Protein AF-G9XHF8-F1 (afdb_monomer)

Solvent-accessible surface area (backbone atoms only — not comparable to full-atom values): 13557 Å² total; per-residue (Å²): 136,82,79,59,76,69,58,57,56,53,51,53,53,53,52,51,52,51,52,52,50,52,49,50,52,53,53,51,49,53,53,50,51,56,52,52,50,52,52,49,55,54,49,52,12,40,52,44,26,53,53,48,52,50,46,40,59,71,64,41,45,61,48,48,52,56,48,43,73,37,39,60,95,29,71,36,50,54,58,53,68,67,47,68,75,88,74,66,67,82,55,21,48,66,59,52,43,52,52,50,38,73,73,36,80,86,60,61,54,67,66,50,51,54,47,46,55,50,37,43,56,51,27,74,47,78,82,61,89,86,59,95,59,97,68,62,56,68,54,48,56,53,47,51,52,50,51,41,51,51,52,45,27,58,58,22,40,37,44,72,69,65,56,19,37,56,76,80,42,38,92,80,43,46,67,64,48,53,56,47,52,56,74,41,38,69,62,50,14,63,65,12,69,47,90,82,70,59,66,58,58,33,38,44,53,39,46,48,58,52,51,54,50,51,53,53,50,50,54,52,51,52,51,53,51,52,56,49,54,53,51,52,52,54,51,57,53,55,63,56,68,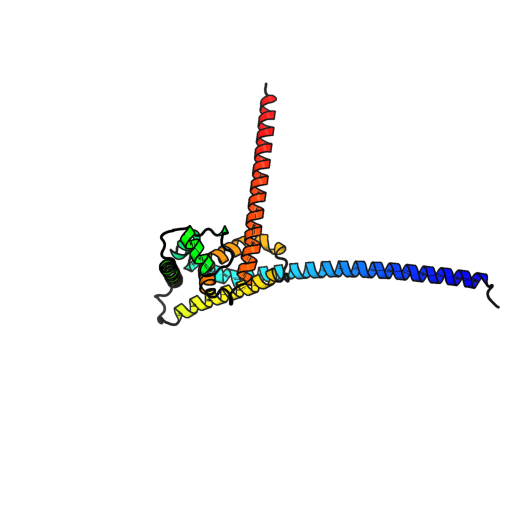77,74,118

Secondary structure (DSSP, 8-state):
-PPPHHHHHHHHHHHHHHHHHHHHHHHHHHHHHHHHHHHHHHHHHHHHHHHHHHHIIIIIHHHHHHHHHHHTT-HHHHHHHHS-GGG--S-SHHHHHHHHHHH-TT--HHHHHHHHHHHHHHHHHTT-SSSS-TTHHHHHHHHHHHHHHHHHHHHHHHHHTTSS-HHHHHHHHHHHHHHHHHHHHHHHHHH--SSSS-S-HHHHHHHHHHHHHHHHHHHHHHHHHHHHHHHHHHHHHHHHHTT-

Radius of gyration: 30.49 Å; Cα contacts (8 Å, |Δi|>4): 149; chains: 1; bounding box: 103×39×88 Å

Organism: NCBI:txid537010

Foldseek 3Di:
DDDDPVVVVVVVVVVVVVVVVVVVVVVVVVVVVVVVVVVVQQVQQAVVQVVLVVLCVPPQVVLVVVLCQLPPPFVLVVVLVLFDLLQQAQLALVSQQVRVCVSPVPDPSVVVLVVSVVSSLVSQCVPPPPDPDPPVRSVVSVVSVVSNLVSLLVSLVCVVVSVHDCVSCLVPCLVVLLVSCSSCSSVQNVQRHDSPDHPSVSSSVSNVVSSVVVVVVVVVVVVVVVVVVVVVVVVVVVVVVVPD

Structure (mmCIF, N/CA/C/O backbone):
data_AF-G9XHF8-F1
#
_entry.id   AF-G9XHF8-F1
#
loop_
_atom_site.group_PDB
_atom_site.id
_atom_site.type_symbol
_atom_site.label_atom_id
_atom_site.label_alt_id
_atom_site.label_comp_id
_atom_site.label_asym_id
_atom_site.label_entity_id
_atom_site.label_seq_id
_atom_site.pdbx_PDB_ins_code
_atom_site.Cartn_x
_atom_site.Cartn_y
_atom_site.Cartn_z
_atom_site.occupancy
_atom_site.B_iso_or_equiv
_atom_site.auth_seq_id
_atom_site.auth_comp_id
_atom_site.auth_asym_id
_atom_site.auth_atom_id
_atom_site.pdbx_PDB_model_num
ATOM 1 N N . MET A 1 1 ? 60.973 4.398 -54.652 1.00 56.81 1 MET A N 1
ATOM 2 C CA . MET A 1 1 ? 59.858 4.814 -55.526 1.00 56.81 1 MET A C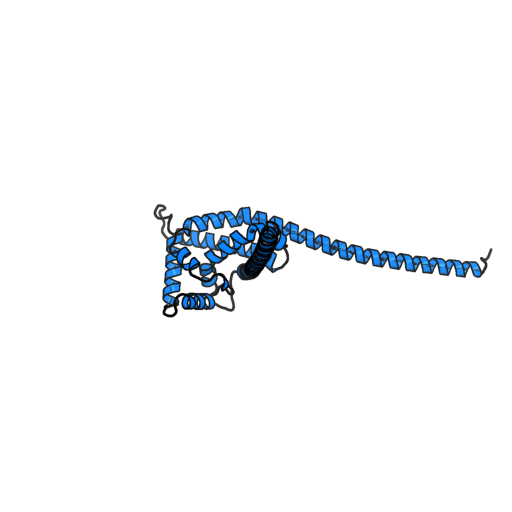A 1
ATOM 3 C C . MET A 1 1 ? 58.959 5.705 -54.678 1.00 56.81 1 MET A C 1
ATOM 5 O O . MET A 1 1 ? 58.287 5.193 -53.795 1.00 56.81 1 MET A O 1
ATOM 9 N N . SER A 1 2 ? 59.086 7.028 -54.793 1.00 68.62 2 SER A N 1
ATOM 10 C CA . SER A 1 2 ? 58.277 7.977 -54.018 1.00 68.62 2 SER A CA 1
ATOM 11 C C . SER A 1 2 ? 56.853 7.998 -54.571 1.00 68.62 2 SER A C 1
ATOM 13 O O . SER A 1 2 ? 56.663 8.068 -55.784 1.00 68.62 2 SER A O 1
ATOM 15 N N . MET A 1 3 ? 55.849 7.901 -53.696 1.00 68.38 3 MET A N 1
ATOM 16 C CA . MET A 1 3 ? 54.459 8.080 -54.116 1.00 68.38 3 MET A CA 1
ATOM 17 C C . MET A 1 3 ? 54.238 9.520 -54.611 1.00 68.38 3 MET A C 1
ATOM 19 O O . MET A 1 3 ? 54.785 10.452 -54.013 1.00 68.38 3 MET A O 1
ATOM 23 N N . PRO A 1 4 ? 53.443 9.727 -55.676 1.00 80.62 4 PRO A N 1
ATOM 24 C CA . PRO A 1 4 ? 53.077 11.064 -56.133 1.00 80.62 4 PRO A CA 1
ATOM 25 C C . PRO A 1 4 ? 52.301 11.807 -55.035 1.00 80.62 4 PRO A C 1
ATOM 27 O O . PRO A 1 4 ? 51.494 11.205 -54.331 1.00 80.62 4 PRO A O 1
ATOM 30 N N . GLY A 1 5 ? 52.521 13.119 -54.889 1.00 79.56 5 GLY A N 1
ATOM 31 C CA . GLY A 1 5 ? 51.920 13.929 -53.815 1.00 79.56 5 GLY A CA 1
ATOM 32 C C . GLY A 1 5 ? 50.386 13.878 -53.750 1.00 79.56 5 GLY A C 1
ATOM 33 O O . GLY A 1 5 ? 49.815 14.026 -52.675 1.00 79.56 5 GLY A O 1
ATOM 34 N N . SER A 1 6 ? 49.712 13.582 -54.865 1.00 83.00 6 SER A N 1
ATOM 35 C CA . SER A 1 6 ? 48.260 13.368 -54.919 1.00 83.00 6 SER A CA 1
ATOM 36 C C . SER A 1 6 ? 47.789 12.105 -54.184 1.00 83.00 6 SER A C 1
ATOM 38 O O . SER A 1 6 ? 46.663 12.079 -53.696 1.00 83.00 6 SER A O 1
ATOM 40 N N . ALA A 1 7 ? 48.634 11.077 -54.058 1.00 86.25 7 ALA A N 1
ATOM 41 C CA . ALA A 1 7 ? 48.296 9.843 -53.347 1.00 86.25 7 ALA A CA 1
ATOM 42 C C . ALA A 1 7 ? 48.201 10.053 -51.825 1.00 86.25 7 ALA A C 1
ATOM 44 O O . ALA A 1 7 ? 47.325 9.475 -51.185 1.00 86.25 7 ALA A O 1
ATOM 45 N N . TRP A 1 8 ? 49.048 10.919 -51.260 1.00 87.44 8 TRP A N 1
ATOM 46 C CA . TRP A 1 8 ? 49.003 11.280 -49.837 1.00 87.44 8 TRP A CA 1
ATOM 47 C C . TRP A 1 8 ? 47.704 12.000 -49.470 1.00 87.44 8 TRP A C 1
ATOM 49 O O . TRP A 1 8 ? 47.050 11.634 -48.500 1.00 87.44 8 TRP A O 1
ATOM 59 N N . VAL A 1 9 ? 47.263 12.936 -50.315 1.00 90.00 9 VAL A N 1
ATOM 60 C CA . VAL A 1 9 ? 46.000 13.664 -50.110 1.00 90.00 9 VAL A CA 1
ATOM 61 C C . VAL A 1 9 ? 44.796 12.714 -50.111 1.00 90.00 9 VAL A C 1
ATOM 63 O O . VAL A 1 9 ? 43.892 12.858 -49.292 1.00 90.00 9 VAL A O 1
ATOM 66 N N . ILE A 1 10 ? 44.779 11.718 -51.003 1.00 90.25 10 ILE A N 1
ATOM 67 C CA . ILE A 1 10 ? 43.693 10.728 -51.067 1.00 90.25 10 ILE A CA 1
ATOM 68 C C . ILE A 1 10 ? 43.660 9.862 -49.798 1.00 90.25 10 ILE A C 1
ATOM 70 O O . ILE A 1 10 ? 42.581 9.611 -49.260 1.00 90.25 10 ILE A O 1
ATOM 74 N N . LEU A 1 11 ? 44.823 9.430 -49.299 1.00 89.56 11 LEU A N 1
ATOM 75 C CA . LEU A 1 11 ? 44.931 8.647 -48.062 1.00 89.56 11 LEU A CA 1
ATOM 76 C C . LEU A 1 11 ? 44.415 9.421 -46.842 1.00 89.56 11 LEU A C 1
ATOM 78 O O . LEU A 1 11 ? 43.654 8.864 -46.050 1.00 89.56 11 LEU A O 1
ATOM 82 N N . ASP A 1 12 ? 44.764 10.702 -46.725 1.00 91.19 12 ASP A N 1
ATOM 83 C CA . ASP A 1 12 ? 44.313 11.553 -45.620 1.00 91.19 12 ASP A CA 1
ATOM 84 C C . ASP A 1 12 ? 42.790 11.736 -45.628 1.00 91.19 12 ASP A C 1
ATOM 86 O O . ASP A 1 12 ? 42.135 11.651 -44.586 1.00 91.19 12 ASP A O 1
ATOM 90 N N . VAL A 1 13 ? 42.199 11.926 -46.811 1.00 93.38 13 VAL A N 1
ATOM 91 C CA . VAL A 1 13 ? 40.741 12.026 -46.965 1.00 93.38 13 VAL A CA 1
ATOM 92 C C . VAL A 1 13 ? 40.060 10.731 -46.519 1.00 93.38 13 VAL A C 1
ATOM 94 O O . VAL A 1 13 ? 39.125 10.783 -45.720 1.00 93.38 13 VAL A O 1
ATOM 97 N N . ILE A 1 14 ? 40.543 9.569 -46.972 1.00 94.38 14 ILE A N 1
ATOM 98 C CA . ILE A 1 14 ? 39.988 8.261 -46.582 1.00 94.38 14 ILE A CA 1
ATOM 99 C C . ILE A 1 14 ? 40.098 8.049 -45.066 1.00 94.38 14 ILE A C 1
ATOM 101 O O . ILE A 1 14 ? 39.124 7.638 -44.435 1.00 94.38 14 ILE A O 1
ATOM 105 N N . SER A 1 15 ? 41.252 8.362 -44.474 1.00 93.56 15 SER A N 1
ATOM 106 C CA . SER A 1 15 ? 41.482 8.249 -43.029 1.00 93.56 15 SER A CA 1
ATOM 107 C C . SER A 1 15 ? 40.488 9.095 -42.223 1.00 93.56 15 SER A C 1
ATOM 109 O O . SER A 1 15 ? 39.848 8.601 -41.294 1.00 93.56 15 SER A O 1
ATOM 111 N N . ASN A 1 16 ? 40.267 10.347 -42.634 1.00 94.31 16 ASN A N 1
ATOM 112 C CA . ASN A 1 16 ? 39.303 11.235 -41.986 1.00 94.31 16 ASN A CA 1
ATOM 113 C C . ASN A 1 16 ? 37.861 10.723 -42.106 1.00 94.31 16 ASN A C 1
ATOM 115 O O . ASN A 1 16 ? 37.113 10.767 -41.129 1.00 94.31 16 ASN A O 1
ATOM 119 N N . PHE A 1 17 ? 37.468 10.183 -43.265 1.00 95.81 17 PHE A N 1
ATOM 120 C CA . PHE A 1 17 ? 36.154 9.551 -43.419 1.00 95.81 17 PHE A CA 1
ATOM 121 C C . PHE A 1 17 ? 35.982 8.349 -42.487 1.00 95.81 17 PHE A C 1
ATOM 123 O O . PHE A 1 17 ? 34.933 8.210 -41.855 1.00 95.81 17 PHE A O 1
ATOM 130 N N . LEU A 1 18 ? 37.009 7.508 -42.349 1.00 95.88 18 LEU A N 1
ATOM 131 C CA . LEU A 1 18 ? 36.984 6.377 -41.421 1.00 95.88 18 LEU A CA 1
ATOM 132 C C . LEU A 1 18 ? 36.839 6.841 -39.966 1.00 95.88 18 LEU A C 1
ATOM 134 O O . LEU A 1 18 ? 36.028 6.275 -39.235 1.00 95.88 18 LEU A O 1
ATOM 138 N N . LEU A 1 19 ? 37.548 7.898 -39.555 1.00 96.06 19 LEU A N 1
ATOM 139 C CA . LEU A 1 19 ? 37.408 8.480 -38.215 1.00 96.06 19 LEU A CA 1
ATOM 140 C C . LEU A 1 19 ? 35.983 8.983 -37.947 1.00 96.06 19 LEU A C 1
ATOM 142 O O . LEU A 1 19 ? 35.438 8.733 -36.871 1.00 96.06 19 LEU A O 1
ATOM 146 N N . VAL A 1 20 ? 35.351 9.634 -38.928 1.00 96.75 20 VAL A N 1
ATOM 147 C CA . VAL A 1 20 ? 33.951 10.077 -38.815 1.00 96.75 20 VAL A CA 1
ATOM 148 C C . VAL A 1 20 ? 33.006 8.882 -38.678 1.00 96.75 20 VAL A C 1
ATOM 150 O O . VAL A 1 20 ? 32.137 8.895 -37.807 1.00 96.75 20 VAL A O 1
ATOM 153 N N . ILE A 1 21 ? 33.189 7.826 -39.477 1.00 96.69 21 ILE A N 1
ATOM 154 C CA . ILE A 1 21 ? 32.376 6.601 -39.396 1.00 96.69 21 ILE A CA 1
ATOM 155 C C . ILE A 1 21 ? 32.516 5.943 -38.019 1.00 96.69 21 ILE A C 1
ATOM 157 O O . ILE A 1 21 ? 31.509 5.596 -37.404 1.00 96.69 21 ILE A O 1
ATOM 161 N N . VAL A 1 22 ? 33.740 5.816 -37.500 1.00 97.00 22 VAL A N 1
ATOM 162 C CA . VAL A 1 22 ? 33.994 5.285 -36.151 1.00 97.00 22 VAL A CA 1
ATOM 163 C C . VAL A 1 22 ? 33.315 6.151 -35.089 1.00 97.00 22 VAL A C 1
ATOM 165 O O . VAL A 1 22 ? 32.688 5.613 -34.177 1.00 97.00 22 VAL A O 1
ATOM 168 N N . GLY A 1 23 ? 33.363 7.479 -35.233 1.00 97.44 23 GLY A N 1
ATOM 169 C CA . GLY A 1 23 ? 32.645 8.408 -34.360 1.00 97.44 23 GLY A CA 1
ATOM 170 C C . GLY A 1 23 ? 31.130 8.182 -34.373 1.00 97.44 23 GLY A C 1
ATOM 171 O O . GLY A 1 23 ? 30.511 8.097 -33.313 1.00 97.44 23 GLY A O 1
ATOM 172 N N . ILE A 1 24 ? 30.533 8.009 -35.557 1.00 97.31 24 ILE A N 1
ATOM 173 C CA . ILE A 1 24 ? 29.098 7.720 -35.714 1.00 97.31 24 ILE A CA 1
ATOM 174 C C . ILE A 1 24 ? 28.735 6.381 -35.062 1.00 97.31 24 ILE A C 1
ATOM 176 O O . ILE A 1 24 ? 27.760 6.309 -34.314 1.00 97.31 24 ILE A O 1
ATOM 180 N N . ILE A 1 25 ? 29.526 5.330 -35.297 1.00 97.75 25 ILE A N 1
ATOM 181 C CA . ILE A 1 25 ? 29.320 4.011 -34.680 1.00 97.75 25 ILE A CA 1
ATOM 182 C C . ILE A 1 25 ? 29.418 4.110 -33.152 1.00 97.75 25 ILE A C 1
ATOM 184 O O . ILE A 1 25 ? 28.584 3.539 -32.453 1.00 97.75 25 ILE A O 1
ATOM 188 N N . GLY A 1 26 ? 30.380 4.873 -32.625 1.00 97.75 26 GLY A N 1
ATOM 189 C CA . GLY A 1 26 ? 30.519 5.117 -31.188 1.00 97.75 26 GLY A CA 1
ATOM 190 C C . GLY A 1 26 ? 29.292 5.806 -30.582 1.00 97.75 26 GLY A C 1
ATOM 191 O O . GLY A 1 26 ? 28.784 5.366 -29.550 1.00 97.75 26 GLY A O 1
ATOM 192 N N . LEU A 1 27 ? 28.760 6.837 -31.247 1.00 97.44 27 LEU A N 1
ATOM 193 C CA . LEU A 1 27 ? 27.537 7.526 -30.814 1.00 97.44 27 LEU A CA 1
ATOM 194 C C . LEU A 1 27 ? 26.307 6.606 -30.849 1.00 97.44 27 LEU A C 1
ATOM 196 O O . LEU A 1 27 ? 25.514 6.609 -29.906 1.00 97.44 27 LEU A O 1
ATOM 200 N N . LEU A 1 28 ? 26.165 5.791 -31.899 1.00 97.50 28 LEU A N 1
ATOM 201 C CA . LEU A 1 28 ? 25.109 4.779 -31.986 1.00 97.50 28 LEU A CA 1
ATOM 202 C C . LEU A 1 28 ? 25.235 3.740 -30.865 1.00 97.50 28 LEU A C 1
ATOM 204 O O . LEU A 1 28 ? 24.236 3.407 -30.231 1.00 97.50 28 LEU A O 1
ATOM 208 N N . GLY A 1 29 ? 26.453 3.282 -30.571 1.00 97.25 29 GLY A N 1
ATOM 209 C CA . GLY A 1 29 ? 26.728 2.358 -29.471 1.00 97.25 29 GLY A CA 1
ATOM 210 C C . GLY A 1 29 ? 26.321 2.925 -28.110 1.00 97.25 29 GLY A C 1
ATOM 211 O O . GLY A 1 29 ? 25.648 2.243 -27.341 1.00 97.25 29 GLY A O 1
ATOM 212 N N . LEU A 1 30 ? 26.640 4.195 -27.833 1.00 96.81 30 LEU A N 1
ATOM 213 C CA . LEU A 1 30 ? 26.209 4.877 -26.604 1.00 96.81 30 LEU A CA 1
ATOM 214 C C . LEU A 1 30 ? 24.683 4.995 -26.507 1.00 96.81 30 LEU A C 1
ATOM 216 O O . LEU A 1 30 ? 24.113 4.822 -25.427 1.00 96.81 30 LEU A O 1
ATOM 220 N N . TRP A 1 31 ? 24.009 5.271 -27.626 1.00 97.50 31 TRP A N 1
ATOM 221 C CA . TRP A 1 31 ? 22.550 5.344 -27.665 1.00 97.50 31 TRP A CA 1
ATOM 222 C C . TRP A 1 31 ? 21.896 3.983 -27.382 1.00 97.50 31 TRP A C 1
ATOM 224 O O . TRP A 1 31 ? 20.982 3.913 -26.556 1.00 97.50 31 TRP A O 1
ATOM 234 N N . ILE A 1 32 ? 22.394 2.906 -28.002 1.00 97.19 32 ILE A N 1
ATOM 235 C CA . ILE A 1 32 ? 21.930 1.532 -27.746 1.00 97.19 32 ILE A CA 1
ATOM 236 C C . ILE A 1 32 ? 22.176 1.159 -26.282 1.00 97.19 32 ILE A C 1
ATOM 238 O O . ILE A 1 32 ? 21.243 0.749 -25.602 1.00 97.19 32 ILE A O 1
ATOM 242 N N . ALA A 1 33 ? 23.379 1.401 -25.755 1.00 97.00 33 ALA A N 1
ATOM 243 C CA . ALA A 1 33 ? 23.717 1.087 -24.367 1.00 97.00 33 ALA A CA 1
ATOM 244 C C . ALA A 1 33 ? 22.804 1.806 -23.360 1.00 97.00 33 ALA A C 1
ATOM 246 O O . ALA A 1 33 ? 22.355 1.207 -22.382 1.00 97.00 33 ALA A O 1
ATOM 247 N N . LYS A 1 34 ? 22.468 3.080 -23.610 1.00 96.94 34 LYS A N 1
ATOM 248 C CA . LYS A 1 34 ? 21.510 3.828 -22.781 1.00 96.94 34 LYS A CA 1
ATOM 249 C C . LYS A 1 34 ? 20.108 3.216 -22.835 1.00 96.94 34 LYS A C 1
ATOM 251 O O . LYS A 1 34 ? 19.422 3.164 -21.813 1.00 96.94 34 LYS A O 1
ATOM 256 N N . LYS A 1 35 ? 19.671 2.779 -24.017 1.00 96.56 35 LYS A N 1
ATOM 257 C CA . LYS A 1 35 ? 18.371 2.132 -24.217 1.00 96.56 35 LYS A CA 1
ATOM 258 C C . LYS A 1 35 ? 18.315 0.769 -23.515 1.00 96.56 35 LYS A C 1
ATOM 260 O O . LYS A 1 35 ? 17.376 0.529 -22.760 1.00 96.56 35 LYS A O 1
ATOM 265 N N . ASP A 1 36 ? 19.342 -0.058 -23.675 1.00 96.88 36 ASP A N 1
ATOM 266 C CA . ASP A 1 36 ? 19.459 -1.368 -23.026 1.00 96.88 36 ASP A CA 1
ATOM 267 C C . ASP A 1 36 ? 19.537 -1.251 -21.500 1.00 96.88 36 ASP A C 1
ATOM 269 O O . ASP A 1 36 ? 18.898 -2.024 -20.787 1.00 96.88 36 ASP A O 1
ATOM 273 N N . TYR A 1 37 ? 20.252 -0.245 -20.981 1.00 95.81 37 TYR A N 1
ATOM 274 C CA . TYR A 1 37 ? 20.278 0.051 -19.548 1.00 95.81 37 TYR A CA 1
ATOM 275 C C . TYR A 1 37 ? 18.872 0.323 -19.004 1.00 95.81 37 TYR A C 1
ATOM 277 O O . TYR A 1 37 ? 18.489 -0.243 -17.982 1.00 95.81 37 TYR A O 1
ATOM 285 N N . LYS A 1 38 ? 18.080 1.143 -19.706 1.00 94.81 38 LYS A N 1
ATOM 286 C CA . LYS A 1 38 ? 16.710 1.452 -19.286 1.00 94.81 38 LYS A CA 1
ATOM 287 C C . LYS A 1 38 ? 15.829 0.199 -19.268 1.00 94.81 38 LYS A C 1
ATOM 289 O O . LYS A 1 38 ? 15.141 -0.024 -18.278 1.00 94.81 38 LYS A O 1
ATOM 294 N N . TYR A 1 39 ? 15.881 -0.623 -20.318 1.00 94.38 39 TYR A N 1
ATOM 295 C CA . TYR A 1 3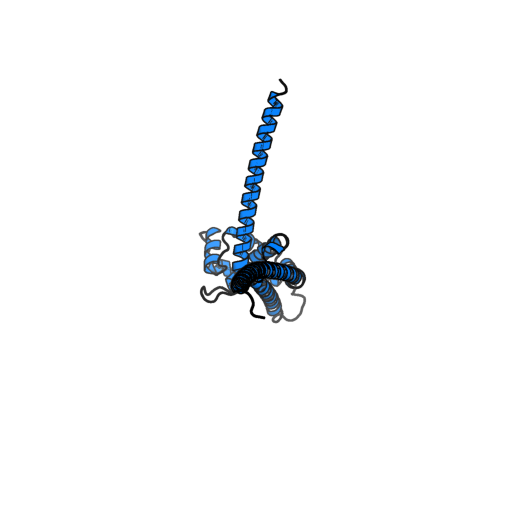9 ? 15.101 -1.864 -20.367 1.00 94.38 39 TYR A CA 1
ATOM 296 C C . TYR A 1 39 ? 15.493 -2.853 -19.277 1.00 94.38 39 TYR A C 1
ATOM 298 O O . TYR A 1 39 ? 14.628 -3.529 -18.730 1.00 94.38 39 TYR A O 1
ATOM 306 N N . ARG A 1 40 ? 16.785 -2.943 -18.949 1.00 95.50 40 ARG A N 1
ATOM 307 C CA . ARG A 1 40 ? 17.241 -3.781 -17.841 1.00 95.50 40 ARG A CA 1
ATOM 308 C C . ARG A 1 40 ? 16.670 -3.320 -16.508 1.00 95.50 40 ARG A C 1
ATOM 310 O O . ARG A 1 40 ? 16.126 -4.149 -15.797 1.00 95.50 40 ARG A O 1
ATOM 317 N N . VAL A 1 41 ? 16.749 -2.024 -16.205 1.00 94.81 41 VAL A N 1
ATOM 318 C CA . VAL A 1 41 ? 16.203 -1.468 -14.956 1.00 94.81 41 VAL A CA 1
ATOM 319 C C . VAL A 1 41 ? 14.694 -1.713 -14.855 1.00 94.81 41 VAL A C 1
ATOM 321 O O . VAL A 1 41 ? 14.218 -2.144 -13.814 1.00 94.81 41 VAL A O 1
ATOM 324 N N . GLU A 1 42 ? 13.949 -1.497 -15.942 1.00 95.19 42 GLU A N 1
ATOM 325 C CA . GLU A 1 42 ? 12.501 -1.751 -15.991 1.00 95.19 42 GLU A CA 1
ATOM 326 C C . GLU A 1 42 ? 12.166 -3.237 -15.801 1.00 95.19 42 GLU A C 1
ATOM 328 O O . GLU A 1 42 ? 11.261 -3.601 -15.053 1.00 95.19 42 GLU A O 1
ATOM 333 N N . ARG A 1 43 ? 12.932 -4.128 -16.434 1.00 95.88 43 ARG A N 1
ATOM 334 C CA . ARG A 1 43 ? 12.762 -5.569 -16.252 1.00 95.88 43 ARG A CA 1
ATOM 335 C C . ARG A 1 43 ? 13.076 -6.000 -14.818 1.00 95.88 43 ARG A C 1
ATOM 337 O O . ARG A 1 43 ? 12.312 -6.772 -14.250 1.00 95.88 43 ARG A O 1
ATOM 344 N N . GLU A 1 44 ? 14.163 -5.495 -14.240 1.00 97.06 44 GLU A N 1
ATOM 345 C CA . GLU A 1 44 ? 14.563 -5.770 -12.855 1.00 97.06 44 GLU A CA 1
ATOM 346 C C . GLU A 1 44 ? 13.486 -5.291 -11.864 1.00 97.06 44 GLU A C 1
ATOM 348 O O . GLU A 1 44 ? 13.147 -6.021 -10.931 1.00 97.06 44 GLU A O 1
ATOM 353 N N . SER A 1 45 ? 12.870 -4.123 -12.093 1.00 97.25 45 SER A N 1
ATOM 354 C CA . SER A 1 45 ? 11.795 -3.626 -11.225 1.00 97.25 45 SER A CA 1
ATOM 355 C C . SER A 1 45 ? 10.509 -4.453 -11.332 1.00 97.25 45 SER A C 1
ATOM 357 O O . SER A 1 45 ? 9.824 -4.652 -10.326 1.00 97.25 45 SER A O 1
ATOM 359 N N . ILE A 1 46 ? 10.179 -4.969 -12.521 1.00 97.44 46 ILE A N 1
ATOM 360 C CA . ILE A 1 46 ? 9.042 -5.884 -12.721 1.00 97.44 46 ILE A CA 1
ATOM 361 C C . ILE A 1 46 ? 9.317 -7.243 -12.069 1.00 97.44 46 ILE A C 1
ATOM 363 O O . ILE A 1 46 ? 8.465 -7.760 -11.347 1.00 97.44 46 ILE A O 1
ATOM 367 N N . GLU A 1 47 ? 10.503 -7.821 -12.276 1.00 97.38 47 GLU A N 1
ATOM 368 C CA . GLU A 1 47 ? 10.899 -9.086 -11.645 1.00 97.38 47 GLU A CA 1
ATOM 369 C C . GLU A 1 47 ? 10.840 -8.970 -10.114 1.00 97.38 47 GLU A C 1
ATOM 371 O O . GLU A 1 47 ? 10.301 -9.860 -9.448 1.00 97.38 47 GLU A O 1
ATOM 376 N N . LYS A 1 48 ? 11.278 -7.832 -9.553 1.00 98.00 48 LYS A N 1
ATOM 377 C CA . LYS A 1 48 ? 11.163 -7.581 -8.114 1.00 98.00 48 LYS A CA 1
ATOM 378 C C . LYS A 1 48 ? 9.714 -7.466 -7.644 1.00 98.00 48 LYS A C 1
ATOM 380 O O . LYS A 1 48 ? 9.379 -7.984 -6.581 1.00 98.00 48 LYS A O 1
ATOM 385 N N . ALA A 1 49 ? 8.840 -6.830 -8.423 1.00 97.94 49 ALA A N 1
ATOM 386 C CA . ALA A 1 49 ? 7.415 -6.765 -8.106 1.00 97.94 49 ALA A CA 1
ATOM 387 C C . ALA A 1 49 ? 6.778 -8.166 -8.071 1.00 97.94 49 ALA A C 1
ATOM 389 O O . ALA A 1 49 ? 6.013 -8.473 -7.157 1.00 97.94 49 ALA A O 1
ATOM 390 N N . VAL A 1 50 ? 7.149 -9.050 -9.003 1.00 97.44 50 VAL A N 1
ATOM 391 C CA . VAL A 1 50 ? 6.695 -10.451 -9.008 1.00 97.44 50 VAL A CA 1
ATOM 392 C C . VAL A 1 50 ? 7.190 -11.198 -7.767 1.00 97.44 50 VAL A C 1
ATOM 394 O O . VAL A 1 50 ? 6.397 -11.878 -7.115 1.00 97.44 50 VAL A O 1
ATOM 397 N N . GLU A 1 51 ? 8.456 -11.038 -7.379 1.00 97.94 51 GLU A N 1
ATOM 398 C CA . GLU A 1 51 ? 8.983 -11.615 -6.133 1.00 97.94 51 GLU A CA 1
ATOM 399 C C . GLU A 1 51 ? 8.189 -11.135 -4.906 1.00 97.94 51 GLU A C 1
ATOM 401 O O . GLU A 1 51 ? 7.798 -11.940 -4.061 1.00 97.94 51 GLU A O 1
ATOM 406 N N . LEU A 1 52 ? 7.873 -9.839 -4.839 1.00 98.25 52 LEU A N 1
ATOM 407 C CA . LEU A 1 52 ? 7.080 -9.262 -3.752 1.00 98.25 52 LEU A CA 1
ATOM 408 C C . LEU A 1 52 ? 5.631 -9.744 -3.754 1.00 98.25 52 LEU A C 1
ATOM 410 O O . LEU A 1 52 ? 5.040 -9.866 -2.687 1.00 98.25 52 LEU A O 1
ATOM 414 N N . SER A 1 53 ? 5.056 -10.050 -4.919 1.00 97.56 53 SER A N 1
ATOM 415 C CA . SER A 1 53 ? 3.723 -10.660 -4.994 1.00 97.56 53 SER A CA 1
ATOM 416 C C . SER A 1 53 ? 3.707 -12.058 -4.381 1.00 97.56 53 SER A C 1
ATOM 418 O O . SER A 1 53 ? 2.770 -12.409 -3.666 1.00 97.56 53 SER A O 1
ATOM 420 N N . LYS A 1 54 ? 4.786 -12.822 -4.584 1.00 97.94 54 LYS A N 1
ATOM 421 C CA . LYS A 1 54 ? 4.969 -14.118 -3.940 1.00 97.94 54 LYS A CA 1
ATOM 422 C C . LYS A 1 54 ? 5.169 -13.955 -2.433 1.00 97.94 54 LYS A C 1
ATOM 424 O O . LYS A 1 54 ? 4.475 -14.611 -1.672 1.00 97.94 54 LYS A O 1
ATOM 429 N N . PHE A 1 55 ? 6.031 -13.031 -2.003 1.00 98.06 55 PHE A N 1
ATOM 430 C CA . PHE A 1 55 ? 6.190 -12.698 -0.582 1.00 98.06 55 PHE A CA 1
ATOM 431 C C . PHE A 1 55 ? 4.856 -12.296 0.064 1.00 98.06 55 PHE A C 1
ATOM 433 O O . PHE A 1 55 ? 4.538 -12.738 1.161 1.00 98.06 55 PHE A O 1
ATOM 440 N N . TYR A 1 56 ? 4.037 -11.502 -0.627 1.00 97.88 56 TYR A N 1
ATOM 441 C CA . TYR A 1 56 ? 2.716 -11.121 -0.139 1.00 97.88 56 TYR A CA 1
ATOM 442 C C . TYR A 1 56 ? 1.811 -12.343 0.064 1.00 97.88 56 TYR A C 1
ATOM 444 O O . TYR A 1 56 ? 1.140 -12.452 1.090 1.00 97.88 56 TYR A O 1
ATOM 452 N N . ALA A 1 57 ? 1.816 -13.278 -0.887 1.00 97.12 57 ALA A N 1
ATOM 453 C CA . ALA A 1 57 ? 1.038 -14.504 -0.789 1.00 97.12 57 ALA A CA 1
ATOM 454 C C . ALA A 1 57 ? 1.525 -15.437 0.332 1.00 97.12 57 ALA A C 1
ATOM 456 O O . ALA A 1 57 ? 0.701 -15.987 1.059 1.00 97.12 57 ALA A O 1
ATOM 457 N N . ASP A 1 58 ? 2.840 -15.584 0.485 1.00 96.75 58 ASP A N 1
ATOM 458 C CA . ASP A 1 58 ? 3.444 -16.555 1.399 1.00 96.75 58 ASP A CA 1
ATOM 459 C C . ASP A 1 58 ? 3.521 -16.028 2.849 1.00 96.75 58 ASP A C 1
ATOM 461 O O . ASP A 1 58 ? 3.322 -16.791 3.791 1.00 96.75 58 ASP A O 1
ATOM 465 N N . GLU A 1 59 ? 3.764 -14.726 3.048 1.00 95.25 59 GLU A N 1
ATOM 466 C CA . GLU A 1 59 ? 4.109 -14.147 4.362 1.00 95.25 59 GLU A CA 1
ATOM 467 C C . GLU A 1 59 ? 3.083 -13.139 4.896 1.00 95.25 59 GLU A C 1
ATOM 469 O O . GLU A 1 59 ? 2.969 -12.945 6.109 1.00 95.25 59 GLU A O 1
ATOM 474 N N . ILE A 1 60 ? 2.338 -12.463 4.014 1.00 96.06 60 ILE A N 1
ATOM 475 C CA . ILE A 1 60 ? 1.350 -11.454 4.424 1.00 96.06 60 ILE A CA 1
ATOM 476 C C . ILE A 1 60 ? -0.037 -12.088 4.525 1.00 96.06 60 ILE A C 1
ATOM 478 O O . ILE A 1 60 ? -0.646 -12.013 5.592 1.00 96.06 60 ILE A O 1
ATOM 482 N N . LEU A 1 61 ? -0.524 -12.753 3.469 1.00 94.31 61 LEU A N 1
ATOM 483 C CA . LEU A 1 61 ? -1.875 -13.335 3.441 1.00 94.31 61 LEU A CA 1
ATOM 484 C C . LEU A 1 61 ? -2.193 -14.240 4.647 1.00 94.31 61 LEU A C 1
ATOM 486 O O . LEU A 1 61 ? -3.264 -14.049 5.222 1.00 94.31 61 LEU A O 1
ATOM 490 N N . PRO A 1 62 ? -1.309 -15.148 5.112 1.00 92.19 62 PRO A N 1
ATOM 491 C CA . PRO A 1 62 ? -1.622 -15.980 6.277 1.00 92.19 62 PRO A CA 1
ATOM 492 C C . PRO A 1 62 ? -1.796 -15.167 7.567 1.00 92.19 62 PRO A C 1
ATOM 494 O O . PRO A 1 62 ? -2.612 -15.508 8.426 1.00 92.19 62 PRO A O 1
ATOM 497 N N . GLY A 1 63 ? -1.043 -14.071 7.713 1.00 88.75 63 GLY A N 1
ATOM 498 C CA . GLY A 1 63 ? -1.213 -13.130 8.818 1.00 88.75 63 GLY A CA 1
ATOM 499 C C . GLY A 1 63 ? -2.527 -12.352 8.717 1.00 88.75 63 GLY A C 1
ATOM 500 O O . GLY A 1 63 ? -3.171 -12.104 9.737 1.00 88.75 63 GLY A O 1
ATOM 501 N N . LEU A 1 64 ? -2.957 -12.019 7.495 1.00 89.75 64 LEU A N 1
ATOM 502 C CA . LEU A 1 64 ? -4.244 -11.368 7.235 1.00 89.75 64 LEU A CA 1
ATOM 50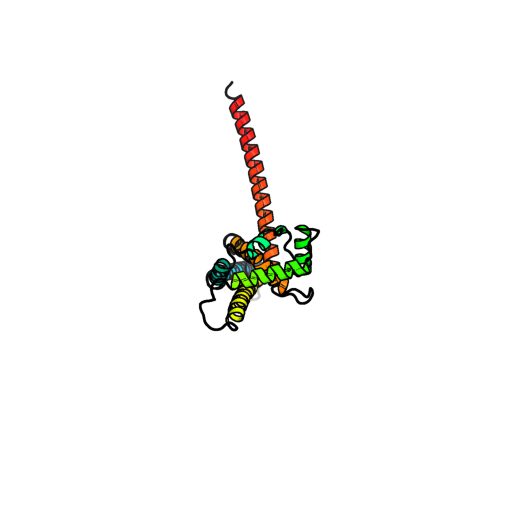3 C C . LEU A 1 64 ? -5.430 -12.277 7.519 1.00 89.75 64 LEU A C 1
ATOM 505 O O . LEU A 1 64 ? -6.395 -11.824 8.125 1.00 89.75 64 LEU A O 1
ATOM 509 N N . GLU A 1 65 ? -5.357 -13.543 7.119 1.00 87.06 65 GLU A N 1
ATOM 510 C CA . GLU A 1 65 ? -6.393 -14.535 7.403 1.00 87.06 65 GLU A CA 1
ATOM 511 C C . GLU A 1 65 ? -6.564 -14.703 8.913 1.00 87.06 65 GLU A C 1
ATOM 513 O O . GLU A 1 65 ? -7.674 -14.580 9.431 1.00 87.06 65 GLU A O 1
ATOM 518 N N . GLN A 1 66 ? -5.451 -14.863 9.637 1.00 82.81 66 GLN A N 1
ATOM 519 C CA . GLN A 1 66 ? -5.475 -14.905 11.096 1.00 82.81 66 GLN A CA 1
ATOM 520 C C . GLN A 1 66 ? -6.101 -13.640 11.676 1.00 82.81 66 GLN A C 1
ATOM 522 O O . GLN A 1 66 ? -6.973 -13.743 12.530 1.00 82.81 66 GLN A O 1
ATOM 527 N N . LEU A 1 67 ? -5.709 -12.451 11.217 1.00 84.50 67 LEU A N 1
ATOM 528 C CA . LEU A 1 67 ? -6.306 -11.210 11.703 1.00 84.50 67 LEU A CA 1
ATOM 529 C C . LEU A 1 67 ? -7.816 -11.162 11.428 1.00 84.50 67 LEU A C 1
ATOM 531 O O . LEU A 1 67 ? -8.580 -10.862 12.345 1.00 84.50 67 LEU A O 1
ATOM 535 N N . SER A 1 68 ? -8.237 -11.491 10.202 1.00 84.81 68 SER A N 1
ATOM 536 C CA . SER A 1 68 ? -9.637 -11.493 9.766 1.00 84.81 68 SER A CA 1
ATOM 537 C C . SER A 1 68 ? -10.485 -12.376 10.666 1.00 84.81 68 SER A C 1
ATOM 539 O O . SER A 1 68 ? -11.484 -11.900 11.193 1.00 84.81 68 SER A O 1
ATOM 541 N N . LEU A 1 69 ? -10.040 -13.607 10.945 1.00 81.62 69 LEU A N 1
ATOM 542 C CA . LEU A 1 69 ? -10.758 -14.542 11.820 1.00 81.62 69 LEU A CA 1
ATOM 543 C C . LEU A 1 69 ? -11.079 -13.945 13.201 1.00 81.62 69 LEU A C 1
ATOM 545 O O . LEU A 1 69 ? -12.112 -14.266 13.785 1.00 81.62 69 LEU A O 1
ATOM 549 N N . HIS A 1 70 ? -10.226 -13.054 13.715 1.00 78.88 70 HIS A N 1
ATOM 550 C CA . HIS A 1 70 ? -10.414 -12.434 15.028 1.00 78.88 70 HIS A CA 1
ATOM 551 C C . HIS A 1 70 ? -11.248 -11.149 14.976 1.00 78.88 70 HIS A C 1
ATOM 553 O O . HIS A 1 70 ? -12.005 -10.857 15.906 1.00 78.88 70 HIS A O 1
ATOM 559 N N . ILE A 1 71 ? -11.108 -10.347 13.916 1.00 82.75 71 ILE A N 1
ATOM 560 C CA . ILE A 1 71 ? -11.770 -9.036 13.826 1.00 82.75 71 ILE A CA 1
ATOM 561 C C . ILE A 1 71 ? -13.104 -9.080 13.078 1.00 82.75 71 ILE A C 1
ATOM 563 O O . ILE A 1 71 ? -13.919 -8.165 13.234 1.00 82.75 71 ILE A O 1
ATOM 567 N N . GLU A 1 72 ? -13.357 -10.113 12.282 1.00 83.25 72 GLU A N 1
ATOM 568 C CA . GLU A 1 72 ? -14.576 -10.249 11.495 1.00 83.25 72 GLU A CA 1
ATOM 569 C C . GLU A 1 72 ? -15.803 -10.409 12.405 1.00 83.25 72 GLU A C 1
ATOM 571 O O . GLU A 1 72 ? -15.806 -11.131 13.403 1.00 83.25 72 GLU A O 1
ATOM 576 N N . GLY A 1 73 ? -16.851 -9.631 12.122 1.00 80.00 73 GLY A N 1
ATOM 577 C CA . GLY A 1 73 ? -18.050 -9.561 12.965 1.00 80.00 73 GLY A CA 1
ATOM 578 C C . GLY A 1 73 ? -17.838 -8.907 14.341 1.00 80.00 73 GLY A C 1
ATOM 579 O O . GLY A 1 73 ? -18.754 -8.905 15.168 1.00 80.00 73 GLY A O 1
ATOM 580 N N . SER A 1 74 ? -16.657 -8.343 14.619 1.00 85.50 74 SER A N 1
ATOM 581 C CA . SER A 1 74 ? -16.398 -7.619 15.864 1.00 85.50 74 SER A CA 1
ATOM 582 C C . SER A 1 74 ? -16.996 -6.206 15.848 1.00 85.50 74 SER A C 1
ATOM 584 O O . SER A 1 74 ? -17.150 -5.558 14.808 1.00 85.50 74 SER A O 1
ATOM 586 N N . LYS A 1 75 ? -17.275 -5.675 17.045 1.00 87.94 75 LYS A N 1
ATOM 587 C CA . LYS A 1 75 ? -17.645 -4.261 17.208 1.00 87.94 75 LYS A CA 1
ATOM 588 C C . LYS A 1 75 ? -16.517 -3.325 16.763 1.00 87.94 75 LYS A C 1
ATOM 590 O O . LYS A 1 75 ? -16.807 -2.243 16.274 1.00 87.94 75 LYS A O 1
ATOM 595 N N . TYR A 1 76 ? -15.258 -3.756 16.873 1.00 87.50 76 TYR A N 1
ATOM 596 C CA . TYR A 1 76 ? -14.103 -3.003 16.385 1.00 87.50 76 TYR A CA 1
ATOM 597 C C . TYR A 1 76 ? -14.211 -2.708 14.883 1.00 87.50 76 TYR A C 1
ATOM 599 O O . TYR A 1 76 ? -14.137 -1.550 14.479 1.00 87.50 76 TYR A O 1
ATOM 607 N N . LEU A 1 77 ? -14.476 -3.729 14.061 1.00 85.06 77 LEU A N 1
ATOM 608 C CA . LEU A 1 77 ? -14.585 -3.552 12.610 1.00 85.06 77 LEU A CA 1
ATOM 609 C C . LEU A 1 77 ? -15.769 -2.649 12.228 1.00 85.06 77 LEU A C 1
ATOM 611 O O . LEU A 1 77 ? -15.696 -1.891 11.262 1.00 85.06 77 LEU A O 1
ATOM 615 N N . THR A 1 78 ? -16.834 -2.667 13.035 1.00 88.69 78 THR A N 1
ATOM 616 C CA . THR A 1 78 ? -17.957 -1.732 12.877 1.00 88.69 78 THR A CA 1
ATOM 617 C C . THR A 1 78 ? -17.495 -0.283 13.046 1.00 88.69 78 THR A C 1
ATOM 619 O O . THR A 1 78 ? -17.882 0.573 12.255 1.00 88.69 78 THR A O 1
ATOM 622 N N . GLU A 1 79 ? -16.628 0.004 14.020 1.00 89.44 79 GLU A N 1
ATOM 623 C CA . GLU A 1 79 ? -16.073 1.351 14.196 1.00 89.44 79 GLU A CA 1
ATOM 624 C C . GLU A 1 79 ? -15.141 1.756 13.054 1.00 89.44 79 GLU A C 1
ATOM 626 O O . GLU A 1 79 ? -15.234 2.885 12.581 1.00 89.44 79 GLU A O 1
ATOM 631 N N . VAL A 1 80 ? -14.319 0.831 12.543 1.00 87.12 80 VAL A N 1
ATOM 632 C CA . VAL A 1 80 ? -13.491 1.082 11.346 1.00 87.12 80 VAL A CA 1
ATOM 633 C C . VAL A 1 80 ? -14.374 1.474 10.162 1.00 87.12 80 VAL A C 1
ATOM 635 O O . VAL A 1 80 ? -14.097 2.447 9.466 1.00 87.12 80 VAL A O 1
ATOM 638 N N . SER A 1 81 ? -15.459 0.732 9.933 1.00 88.62 81 SER A N 1
ATOM 639 C CA . SER A 1 81 ? -16.343 0.930 8.777 1.00 88.62 81 SER A CA 1
ATOM 640 C C . SER A 1 81 ? -17.131 2.243 8.794 1.00 88.62 81 SER A C 1
ATOM 642 O O . SER A 1 81 ? -17.622 2.665 7.752 1.00 88.62 81 SER A O 1
ATOM 644 N N . ARG A 1 82 ? -17.265 2.887 9.961 1.00 91.44 82 ARG A N 1
ATOM 645 C CA . ARG A 1 82 ? -17.971 4.170 10.109 1.00 91.44 82 ARG A CA 1
ATOM 646 C C . ARG A 1 82 ? -17.145 5.367 9.662 1.00 91.44 82 ARG A C 1
ATOM 648 O O . ARG A 1 82 ? -17.725 6.410 9.378 1.00 91.44 82 ARG A O 1
ATOM 655 N N . LEU A 1 83 ? -15.822 5.235 9.660 1.00 92.25 83 LEU A N 1
ATOM 656 C CA . LEU A 1 83 ? -14.943 6.307 9.223 1.00 92.25 83 LEU A CA 1
ATOM 657 C C . LEU A 1 83 ? -14.987 6.430 7.700 1.00 92.25 83 LEU A C 1
ATOM 659 O O . LEU A 1 83 ? -15.069 5.433 6.984 1.00 92.25 83 LEU A O 1
ATOM 663 N N . ASP A 1 84 ? -14.881 7.658 7.206 1.00 91.12 84 ASP A N 1
ATOM 664 C CA . ASP A 1 84 ? -14.703 7.908 5.783 1.00 91.12 84 ASP A CA 1
ATOM 665 C C . ASP A 1 84 ? -13.265 7.560 5.371 1.00 91.12 84 ASP A C 1
ATOM 667 O O . ASP A 1 84 ? -12.326 8.325 5.588 1.00 91.12 84 ASP A O 1
ATOM 671 N N . HIS A 1 85 ? -13.084 6.380 4.771 1.00 89.75 85 HIS A N 1
ATOM 672 C CA . HIS A 1 85 ? -11.761 5.869 4.382 1.00 89.75 85 HIS A CA 1
ATOM 673 C C . HIS A 1 85 ? -11.086 6.698 3.284 1.00 89.75 85 HIS A C 1
ATOM 675 O O . HIS A 1 85 ? -9.893 6.501 3.036 1.00 89.75 85 HIS A O 1
ATOM 681 N N . THR A 1 86 ? -11.821 7.595 2.614 1.00 87.56 86 THR A N 1
ATOM 682 C CA . THR A 1 86 ? -11.253 8.522 1.621 1.00 87.56 86 THR A CA 1
ATOM 683 C C . THR A 1 86 ? -10.419 9.627 2.268 1.00 87.56 86 THR A C 1
ATOM 685 O O . THR A 1 86 ? -9.562 10.206 1.608 1.00 87.56 86 THR A O 1
ATOM 688 N N . GLN A 1 87 ? -10.616 9.869 3.567 1.00 91.12 87 GLN A N 1
ATOM 689 C CA . GLN A 1 87 ? -9.902 10.885 4.340 1.00 91.12 87 GLN A CA 1
ATOM 690 C C . GLN A 1 87 ? -8.678 10.328 5.083 1.00 91.12 87 GLN A C 1
ATOM 692 O O . GLN A 1 87 ? -7.991 11.071 5.774 1.00 91.12 87 GLN A O 1
ATOM 697 N N . PHE A 1 88 ? -8.382 9.031 4.950 1.00 93.88 88 PHE A N 1
ATOM 698 C CA . PHE A 1 88 ? -7.202 8.421 5.568 1.00 93.88 88 PHE A CA 1
ATOM 699 C C . PHE A 1 88 ? -5.937 8.886 4.845 1.00 93.88 88 PHE A C 1
ATOM 701 O O . PHE A 1 88 ? -5.718 8.521 3.685 1.00 93.88 88 PHE A O 1
ATOM 708 N N . TYR A 1 89 ? -5.086 9.644 5.533 1.00 93.19 89 TYR A N 1
ATOM 709 C CA . TYR A 1 89 ? -3.901 10.242 4.936 1.00 93.19 89 TYR A CA 1
ATOM 710 C C . TYR A 1 89 ? -2.656 10.086 5.813 1.00 93.19 89 TYR A C 1
ATOM 712 O O . TYR A 1 89 ? -1.690 9.463 5.386 1.00 93.19 89 TYR A O 1
ATOM 720 N N . ASN A 1 90 ? -2.664 10.610 7.032 1.00 92.81 90 ASN A N 1
ATOM 721 C CA . ASN A 1 90 ? -1.533 10.685 7.947 1.00 92.81 90 ASN A CA 1
ATOM 722 C C . ASN A 1 90 ? -1.426 9.515 8.928 1.00 92.81 90 ASN A C 1
ATOM 724 O O . ASN A 1 90 ? -0.317 9.273 9.415 1.00 92.81 90 ASN A O 1
ATOM 728 N N . PHE A 1 91 ? -2.536 8.820 9.217 1.00 94.88 91 PHE A N 1
ATOM 729 C CA . PHE A 1 91 ? -2.594 7.685 10.146 1.00 94.88 91 PHE A CA 1
ATOM 730 C C . PHE A 1 91 ? -1.950 8.020 11.498 1.00 94.88 91 PHE A C 1
ATOM 732 O O . PHE A 1 91 ? -1.087 7.292 11.995 1.00 94.88 91 PHE A O 1
ATOM 739 N N . ASP A 1 92 ? -2.339 9.155 12.070 1.00 93.94 92 ASP A N 1
ATOM 740 C CA . ASP A 1 92 ? -1.898 9.612 13.382 1.00 93.94 92 ASP A CA 1
ATOM 741 C C . ASP A 1 92 ? -3.091 9.953 14.277 1.00 93.94 92 ASP A C 1
ATOM 743 O O . ASP A 1 92 ? -4.261 9.885 13.886 1.00 93.94 92 ASP A O 1
ATOM 747 N N . ARG A 1 93 ? -2.786 10.260 15.537 1.00 90.62 93 ARG A N 1
ATOM 748 C CA . ARG A 1 93 ? -3.807 10.522 16.550 1.00 90.62 93 ARG A CA 1
ATOM 749 C C . ARG A 1 93 ? -4.631 11.781 16.269 1.00 90.62 93 ARG A C 1
ATOM 751 O O . ARG A 1 93 ? -5.793 11.827 16.677 1.00 90.62 93 ARG A O 1
ATOM 758 N N . GLU A 1 94 ? -4.040 12.784 15.624 1.00 91.88 94 GLU A N 1
ATOM 759 C CA . GLU A 1 94 ? -4.718 14.031 15.268 1.00 91.88 94 GLU A CA 1
ATOM 760 C C . GLU A 1 94 ? -5.774 13.764 14.194 1.00 91.88 94 GLU A C 1
ATOM 762 O O . GLU A 1 94 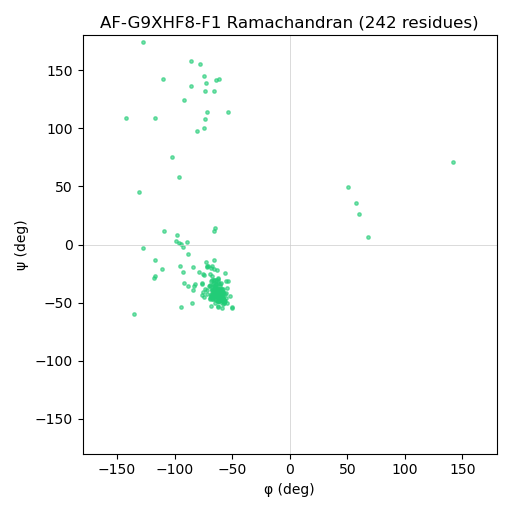? -6.956 14.010 14.442 1.00 91.88 94 GLU A O 1
ATOM 767 N N . GLU A 1 95 ? -5.382 13.118 13.092 1.00 93.94 95 GLU A N 1
ATOM 768 C CA . GLU A 1 95 ? -6.306 12.696 12.035 1.00 93.94 95 GLU A CA 1
ATOM 769 C C . GLU A 1 95 ? -7.432 11.816 12.591 1.00 93.94 95 GLU A C 1
ATOM 771 O O . GLU A 1 95 ? -8.610 12.040 12.313 1.00 93.94 95 GLU A O 1
ATOM 776 N N . LEU A 1 96 ? -7.097 10.838 13.437 1.00 93.31 96 LEU A N 1
ATOM 777 C CA . LEU A 1 96 ? -8.095 9.972 14.056 1.00 93.31 96 LEU A CA 1
ATOM 778 C C . LEU A 1 96 ? -9.131 10.778 14.864 1.00 93.31 96 LEU A C 1
ATOM 780 O O . LEU A 1 96 ? -10.326 10.477 14.823 1.00 93.31 96 LEU A O 1
ATOM 784 N N . CYS A 1 97 ? -8.700 11.804 15.600 1.00 92.25 97 CYS A N 1
ATOM 785 C CA . CYS A 1 97 ? -9.621 12.658 16.347 1.00 92.25 97 CYS A CA 1
ATOM 786 C C . CYS A 1 97 ? -10.534 13.457 15.409 1.00 92.25 97 CYS A C 1
ATOM 788 O O . CYS A 1 97 ? -11.736 13.531 15.669 1.00 92.25 97 CYS A O 1
ATOM 790 N N . GLU A 1 98 ? -9.992 14.016 14.326 1.00 94.00 98 GLU A N 1
ATOM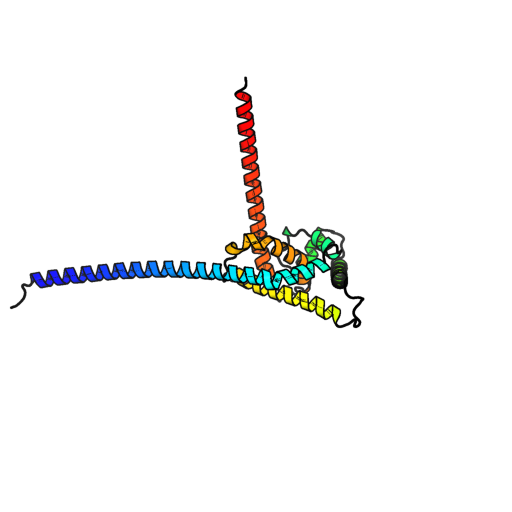 791 C CA . GLU A 1 98 ? -10.764 14.752 13.318 1.00 94.00 98 GLU A CA 1
ATOM 792 C C . GLU A 1 98 ? -11.830 13.867 12.663 1.00 94.00 98 GLU A C 1
ATOM 794 O O . GLU A 1 98 ? -13.000 14.253 12.596 1.00 94.00 98 GLU A O 1
ATOM 799 N N . LEU A 1 99 ? -11.464 12.643 12.275 1.00 94.81 99 LEU A N 1
ATOM 800 C CA . LEU A 1 99 ? -12.386 11.676 11.679 1.00 94.81 99 LEU A CA 1
ATOM 801 C C . LEU A 1 99 ? -13.501 11.266 12.648 1.00 94.81 99 LEU A C 1
ATOM 803 O O . LEU A 1 99 ? -14.662 11.156 12.251 1.00 94.81 99 LEU A O 1
ATOM 807 N N . LEU A 1 100 ? -13.188 11.074 13.933 1.00 93.94 100 LEU A N 1
ATOM 808 C CA . LEU A 1 100 ? -14.202 10.767 14.945 1.00 93.94 100 LEU A CA 1
ATOM 809 C C . LEU A 1 100 ? -15.171 11.938 15.165 1.00 93.94 100 LEU A C 1
ATOM 811 O O . LEU A 1 100 ? -16.374 11.709 15.289 1.00 93.94 100 LEU A O 1
ATOM 815 N N . ILE A 1 101 ? -14.673 13.178 15.175 1.00 94.50 101 ILE A N 1
ATOM 816 C CA . ILE A 1 101 ? -15.501 14.391 15.282 1.00 94.50 101 ILE A CA 1
ATOM 817 C C . ILE A 1 101 ? -16.385 14.563 14.039 1.00 94.50 101 ILE A C 1
ATOM 819 O O . ILE A 1 101 ? -17.527 15.016 14.150 1.00 94.50 101 ILE A O 1
ATOM 823 N N . ALA A 1 102 ? -15.886 14.189 12.857 1.00 93.56 102 ALA A N 1
ATOM 824 C CA . ALA A 1 102 ? -16.665 14.210 11.623 1.00 93.56 102 ALA A CA 1
ATOM 825 C C . ALA A 1 102 ? -17.851 13.229 11.669 1.00 93.56 102 ALA A C 1
ATOM 827 O O . ALA A 1 102 ? -18.919 13.542 11.140 1.00 93.56 102 ALA A O 1
ATOM 828 N N . VAL A 1 103 ? -17.689 12.080 12.338 1.00 92.25 103 VAL A N 1
ATOM 829 C CA . VAL A 1 103 ? -18.768 11.101 12.564 1.00 92.25 103 VAL A CA 1
ATOM 830 C C . VAL A 1 103 ? -19.756 11.577 13.635 1.00 92.25 103 VAL A C 1
ATOM 832 O O . VAL A 1 103 ? -20.966 11.477 13.436 1.00 92.25 103 VAL A O 1
ATOM 835 N N . ASP A 1 104 ? -19.268 12.102 14.762 1.00 92.44 104 ASP A N 1
ATOM 836 C CA . ASP A 1 104 ? -20.099 12.648 15.841 1.00 92.44 104 ASP A CA 1
ATOM 837 C C . ASP A 1 104 ? -19.455 13.897 16.460 1.00 92.44 104 ASP A C 1
ATOM 839 O O . ASP A 1 104 ? -18.485 13.828 17.213 1.00 92.44 104 ASP A O 1
ATOM 843 N N . LYS A 1 105 ? -20.053 15.065 16.193 1.00 90.38 105 LYS A N 1
ATOM 844 C CA . LYS A 1 105 ? -19.544 16.368 16.653 1.00 90.38 105 LYS A CA 1
ATOM 845 C C . LYS A 1 105 ? -19.524 16.531 18.174 1.00 90.38 105 LYS A C 1
ATOM 847 O O . LYS A 1 105 ? -18.801 17.389 18.670 1.00 90.38 105 LYS A O 1
ATOM 852 N N . ASN A 1 106 ? -20.328 15.759 18.907 1.00 91.88 106 ASN A N 1
ATOM 853 C CA . ASN A 1 106 ? -20.426 15.852 20.365 1.00 91.88 106 ASN A CA 1
ATOM 854 C C . ASN A 1 106 ? -19.572 14.794 21.077 1.00 91.88 106 ASN A C 1
ATOM 856 O O . ASN A 1 106 ? -19.678 14.626 22.296 1.00 91.88 106 ASN A O 1
ATOM 860 N N . ILE A 1 107 ? -18.741 14.062 20.334 1.00 93.25 107 ILE A N 1
ATOM 861 C CA . ILE A 1 107 ? -17.991 12.944 20.878 1.00 93.25 107 ILE A CA 1
ATOM 862 C C . ILE A 1 107 ? -16.855 13.401 21.791 1.00 93.25 107 ILE A C 1
ATOM 864 O O . ILE A 1 107 ? -16.093 14.322 21.494 1.00 93.25 107 ILE A O 1
ATOM 868 N N . ASN A 1 108 ? -16.677 12.688 22.901 1.00 94.62 108 ASN A N 1
ATOM 869 C CA . ASN A 1 108 ? -15.427 12.743 23.644 1.00 94.62 108 ASN A CA 1
ATOM 870 C C . ASN A 1 108 ? -14.415 11.819 22.950 1.00 94.62 108 ASN A C 1
ATOM 872 O O . ASN A 1 108 ? -14.437 10.603 23.155 1.00 94.62 108 ASN A O 1
ATOM 876 N N . THR A 1 109 ? -13.553 12.396 22.110 1.00 91.38 109 THR A N 1
ATOM 877 C CA . THR A 1 109 ? -12.588 11.651 21.283 1.00 91.38 109 THR A CA 1
ATOM 878 C C . THR A 1 109 ? -11.679 10.757 22.114 1.00 91.38 109 THR A C 1
ATOM 880 O O . THR A 1 109 ? -11.493 9.597 21.762 1.00 91.38 109 THR A O 1
ATOM 883 N N . LYS A 1 110 ? -11.178 11.238 23.258 1.00 91.25 110 LYS A N 1
ATOM 884 C CA . LYS A 1 110 ? -10.321 10.446 24.149 1.00 91.25 110 LYS A CA 1
ATOM 885 C C . LYS A 1 110 ? -11.028 9.179 24.633 1.00 91.25 110 LYS A C 1
ATOM 887 O O . LYS A 1 110 ? -10.528 8.085 24.399 1.00 91.25 110 LYS A O 1
ATOM 892 N N . ASN A 1 111 ? -12.214 9.322 25.227 1.00 91.81 111 ASN A N 1
ATOM 893 C CA . ASN A 1 111 ? -12.987 8.177 25.715 1.00 91.81 111 ASN A CA 1
ATOM 894 C C . ASN A 1 111 ? -13.349 7.220 24.575 1.00 91.81 111 ASN A C 1
ATOM 896 O O . ASN A 1 111 ? -13.396 6.007 24.768 1.00 91.81 111 ASN A O 1
ATOM 900 N N . ARG A 1 112 ? -13.617 7.760 23.379 1.00 91.44 112 ARG A N 1
ATOM 901 C CA . ARG A 1 112 ? -13.943 6.942 22.215 1.00 91.44 112 ARG A CA 1
ATOM 902 C C . ARG A 1 112 ? -12.754 6.125 21.727 1.00 91.44 112 ARG A C 1
ATOM 904 O O . ARG A 1 112 ? -12.930 4.953 21.415 1.00 91.44 112 ARG A O 1
ATOM 911 N N . ILE A 1 113 ? -11.578 6.735 21.657 1.00 90.62 113 ILE A N 1
ATOM 912 C CA . ILE A 1 113 ? -10.334 6.068 21.268 1.00 90.62 113 ILE A CA 1
ATOM 913 C C . ILE A 1 113 ? -10.007 4.952 22.266 1.00 90.62 113 ILE A C 1
ATOM 915 O O . ILE A 1 113 ? -9.764 3.820 21.850 1.00 90.62 113 ILE A O 1
ATOM 919 N N . ASP A 1 114 ? -10.102 5.237 23.567 1.00 90.19 114 ASP A N 1
ATOM 920 C CA . ASP A 1 114 ? -9.892 4.240 24.623 1.00 90.19 114 ASP A CA 1
ATOM 921 C C . ASP A 1 114 ? -10.871 3.058 24.478 1.00 90.19 114 ASP A C 1
ATOM 923 O O . ASP A 1 114 ? -10.477 1.893 24.574 1.00 90.19 114 ASP A O 1
ATOM 927 N N . GLU A 1 115 ? -12.141 3.341 24.168 1.00 91.19 115 GLU A N 1
ATOM 928 C CA . GLU A 1 115 ? -13.154 2.318 23.897 1.00 91.19 115 GLU A CA 1
ATOM 929 C C . GLU A 1 115 ? -12.825 1.487 22.648 1.00 91.19 115 GLU A C 1
ATOM 931 O O . GLU A 1 115 ? -12.947 0.265 22.677 1.00 91.19 115 GLU A O 1
ATOM 936 N N . ILE A 1 116 ? -12.370 2.108 21.557 1.00 90.44 116 ILE A N 1
ATOM 937 C CA . ILE A 1 116 ? -11.983 1.396 20.329 1.00 90.44 116 ILE A CA 1
ATOM 938 C C . ILE A 1 116 ? -10.810 0.448 20.599 1.00 90.44 116 ILE A C 1
ATOM 940 O O . ILE A 1 116 ? -10.850 -0.708 20.173 1.00 90.44 116 ILE A O 1
ATOM 944 N N . TYR A 1 117 ? -9.796 0.887 21.348 1.00 87.19 117 TYR A N 1
ATOM 945 C CA . TYR A 1 117 ? -8.676 0.021 21.726 1.00 87.19 117 TYR A CA 1
ATOM 946 C C . TYR A 1 117 ? -9.097 -1.104 22.669 1.00 87.19 117 TYR A C 1
ATOM 948 O O . TYR A 1 117 ? -8.592 -2.224 22.555 1.00 87.19 117 TYR A O 1
ATOM 956 N N . ARG A 1 118 ? -10.068 -0.854 23.553 1.00 87.69 118 ARG A N 1
ATOM 957 C CA . ARG A 1 118 ? -10.682 -1.901 24.376 1.00 87.69 118 ARG A CA 1
ATOM 958 C C . ARG A 1 118 ? -11.392 -2.944 23.507 1.00 87.69 118 ARG A C 1
ATOM 960 O O . ARG A 1 118 ? -11.136 -4.132 23.678 1.00 87.69 118 ARG A O 1
ATOM 967 N N . LEU A 1 119 ? -12.215 -2.513 22.548 1.00 88.56 119 LEU A N 1
ATOM 968 C CA . LEU A 1 119 ? -12.917 -3.396 21.606 1.00 88.56 119 LEU A CA 1
ATOM 969 C C . LEU A 1 119 ? -11.950 -4.206 20.736 1.00 88.56 119 LEU A C 1
ATOM 971 O O . LEU A 1 119 ? -12.203 -5.381 20.474 1.00 88.56 119 LEU A O 1
ATOM 975 N N . LEU A 1 120 ? -10.842 -3.599 20.307 1.00 84.81 120 LEU A N 1
ATOM 976 C CA . LEU A 1 120 ? -9.778 -4.302 19.597 1.00 84.81 120 LEU A CA 1
ATOM 977 C C . LEU A 1 120 ? -9.165 -5.395 20.481 1.00 84.81 120 LEU A C 1
ATOM 979 O O . LEU A 1 120 ? -9.050 -6.539 20.053 1.00 84.81 120 LEU A O 1
ATOM 983 N N . GLY A 1 121 ? -8.820 -5.064 21.728 1.00 81.69 121 GLY A N 1
ATOM 984 C CA . GLY A 1 121 ? -8.303 -6.038 22.689 1.00 81.69 121 GLY A CA 1
ATOM 985 C C . GLY A 1 121 ? -9.265 -7.206 22.930 1.00 81.69 121 GLY A C 1
ATOM 986 O O . GLY A 1 121 ? -8.822 -8.346 23.028 1.00 81.69 121 GLY A O 1
ATOM 987 N N . GLU A 1 122 ? -10.574 -6.944 22.976 1.00 83.25 122 GLU A N 1
ATOM 988 C CA . GLU A 1 122 ? -11.609 -7.981 23.088 1.00 83.25 122 GLU A CA 1
ATOM 989 C C . GLU A 1 122 ? -11.720 -8.851 21.833 1.00 83.25 122 GLU A C 1
ATOM 991 O O . GLU A 1 122 ? -11.811 -10.072 21.950 1.00 83.25 122 GLU A O 1
ATOM 996 N N . ALA A 1 123 ? -11.692 -8.246 20.641 1.00 82.50 123 ALA A N 1
ATOM 997 C CA . ALA A 1 123 ? -11.743 -8.974 19.372 1.00 82.50 123 ALA A CA 1
ATOM 998 C C . ALA A 1 123 ? -10.562 -9.946 19.249 1.00 82.50 123 ALA A C 1
ATOM 1000 O O . ALA A 1 123 ? -10.736 -11.116 18.921 1.00 82.50 123 ALA A O 1
ATOM 1001 N N . LEU A 1 124 ? -9.371 -9.491 19.634 1.00 77.06 124 LEU A N 1
ATOM 1002 C CA . LEU A 1 124 ? -8.159 -10.306 19.630 1.00 77.06 124 LEU A CA 1
ATOM 1003 C C . LEU A 1 124 ? -8.128 -11.368 20.744 1.00 77.06 124 LEU A C 1
ATOM 1005 O O . LEU A 1 124 ? -7.318 -12.287 20.676 1.00 77.06 124 LEU A O 1
ATOM 1009 N N . LYS A 1 125 ? -8.993 -11.274 21.766 1.00 73.88 125 LYS A N 1
ATOM 1010 C CA . LYS A 1 125 ? -9.069 -12.243 22.875 1.00 73.88 125 LYS A CA 1
ATOM 1011 C C . LYS A 1 125 ? -9.932 -13.474 22.544 1.00 73.88 125 LYS A C 1
ATOM 1013 O O . LYS A 1 125 ? -9.802 -14.491 23.220 1.00 73.88 125 LYS A O 1
ATOM 1018 N N . LYS A 1 126 ? -10.811 -13.396 21.536 1.00 62.41 126 LYS A N 1
ATOM 1019 C CA . LYS A 1 126 ? -12.009 -14.247 21.348 1.00 62.41 126 LYS A CA 1
ATOM 1020 C C . LYS A 1 126 ? -11.792 -15.753 21.079 1.00 62.41 126 LYS A C 1
ATOM 1022 O O . LYS A 1 126 ? -12.756 -16.442 20.772 1.00 62.41 126 LYS A O 1
ATOM 1027 N N . GLU A 1 127 ? -10.587 -16.283 21.246 1.00 51.31 127 GLU A N 1
ATOM 1028 C CA . GLU A 1 127 ? -10.276 -17.708 21.051 1.00 51.31 127 GLU A CA 1
ATOM 1029 C C . GLU A 1 127 ? -9.556 -18.352 22.273 1.00 51.31 127 GLU A C 1
ATOM 1031 O O . GLU A 1 127 ? -9.336 -19.555 22.287 1.00 51.31 127 GLU A O 1
ATOM 1036 N N . TRP A 1 128 ? -9.219 -17.617 23.347 1.00 56.97 128 TRP A N 1
ATOM 1037 C CA . TRP A 1 128 ? -8.164 -18.091 24.275 1.00 56.97 128 TRP A CA 1
ATOM 1038 C C . TRP A 1 128 ? -8.520 -18.057 25.773 1.00 56.97 128 TRP A C 1
ATOM 1040 O O . TRP A 1 128 ? -7.705 -17.646 26.600 1.00 56.97 128 TRP A O 1
ATOM 1050 N N . GLU A 1 129 ? -9.726 -18.515 26.136 1.00 47.16 129 GLU A N 1
ATOM 1051 C CA . GLU A 1 129 ? -10.060 -18.906 27.526 1.00 47.16 129 GLU A CA 1
ATOM 1052 C C . GLU A 1 129 ? -9.740 -20.387 27.839 1.00 47.16 129 GLU A C 1
ATOM 1054 O O . GLU A 1 129 ? -9.702 -20.750 29.011 1.00 47.16 129 GLU A O 1
ATOM 1059 N N . ASP A 1 130 ? -9.371 -21.202 26.839 1.00 48.16 130 ASP A N 1
ATOM 1060 C CA . ASP A 1 130 ? -9.073 -22.640 27.013 1.00 48.16 130 ASP A CA 1
ATOM 1061 C C . ASP A 1 130 ? -7.575 -22.981 27.193 1.00 48.16 130 ASP A C 1
ATOM 1063 O O . ASP A 1 130 ? -7.213 -24.147 27.349 1.00 48.16 130 ASP A O 1
ATOM 1067 N N . SER A 1 131 ? -6.674 -21.992 27.209 1.00 47.88 131 SER A N 1
ATOM 1068 C CA . SER A 1 131 ? -5.235 -22.211 27.433 1.00 47.88 131 SER A CA 1
ATOM 1069 C C . SER A 1 131 ? -4.764 -21.518 28.714 1.00 47.88 131 SER A C 1
ATOM 1071 O O . SER A 1 131 ? -4.684 -20.288 28.776 1.00 47.88 131 SER A O 1
ATOM 1073 N N . GLU A 1 132 ? -4.451 -22.307 29.742 1.00 48.06 132 GLU A N 1
ATOM 1074 C CA . GLU A 1 132 ? -3.954 -21.851 31.044 1.00 48.06 132 GLU A CA 1
ATOM 1075 C C . GLU A 1 132 ? -2.713 -20.937 30.909 1.00 48.06 132 GLU A C 1
ATOM 1077 O O . GLU A 1 132 ? -1.643 -21.381 30.499 1.00 48.06 132 GLU A O 1
ATOM 1082 N N . GLY A 1 133 ? -2.833 -19.650 31.277 1.00 51.00 133 GLY A N 1
ATOM 1083 C CA . GLY A 1 133 ? -1.684 -18.732 31.399 1.00 51.00 133 GLY A CA 1
ATOM 1084 C C . GLY A 1 133 ? -1.930 -17.288 30.940 1.00 51.00 133 GLY A C 1
ATOM 1085 O O . GLY A 1 133 ? -1.368 -16.831 29.946 1.00 51.00 133 GLY A O 1
ATOM 1086 N N . GLY A 1 134 ? -2.723 -16.524 31.699 1.00 49.12 134 GLY A N 1
ATOM 1087 C CA . GLY A 1 134 ? -3.281 -15.204 31.337 1.00 49.12 134 GLY A CA 1
ATOM 1088 C C . GLY A 1 134 ? -2.338 -14.001 31.119 1.00 49.12 134 GLY A C 1
ATOM 1089 O O . GLY A 1 134 ? -2.827 -12.877 31.061 1.00 49.12 134 GLY A O 1
ATOM 1090 N N . SER A 1 135 ? -1.020 -14.183 30.979 1.00 49.97 135 SER A N 1
ATOM 1091 C CA . SER A 1 135 ? -0.048 -13.094 30.717 1.00 49.97 135 SER A CA 1
ATOM 1092 C C . SER A 1 135 ? 0.694 -13.241 29.376 1.00 49.97 135 SER A C 1
ATOM 1094 O O . SER A 1 135 ? 1.028 -12.246 28.734 1.00 49.97 135 SER A O 1
ATOM 1096 N N . GLY A 1 136 ? 0.886 -14.471 28.878 1.00 52.00 136 GLY A N 1
ATOM 1097 C CA . GLY A 1 136 ? 1.595 -14.716 27.612 1.00 52.00 136 GLY A CA 1
ATOM 1098 C C . GLY A 1 136 ? 0.783 -14.367 26.358 1.00 52.00 136 GLY A C 1
ATOM 1099 O O . GLY A 1 136 ? 1.345 -14.017 25.326 1.00 52.00 136 GLY A O 1
ATOM 1100 N N . VAL A 1 137 ? -0.547 -14.409 26.448 1.00 54.56 137 VAL A N 1
ATOM 1101 C CA . VAL A 1 137 ? -1.455 -14.398 25.285 1.00 54.56 137 VAL A CA 1
ATOM 1102 C C . VAL A 1 137 ? -1.601 -13.014 24.642 1.00 54.56 137 VAL A C 1
ATOM 1104 O O . VAL A 1 137 ? -1.503 -12.886 23.422 1.00 54.56 137 VAL A O 1
ATOM 1107 N N . LYS A 1 138 ? -1.748 -11.951 25.448 1.00 58.22 138 LYS A N 1
ATOM 1108 C CA . LYS A 1 138 ? -1.767 -10.562 24.947 1.00 58.22 138 LYS A CA 1
ATOM 1109 C C . LYS A 1 138 ? -0.472 -10.235 24.197 1.00 58.22 138 LYS A C 1
ATOM 1111 O O . LYS A 1 138 ? -0.502 -9.585 23.156 1.00 58.22 138 LYS A O 1
ATOM 1116 N N . THR A 1 139 ? 0.649 -10.740 24.704 1.00 61.28 139 THR A N 1
ATOM 1117 C CA . THR A 1 139 ? 1.972 -10.585 24.096 1.00 61.28 139 THR A CA 1
ATOM 1118 C C . THR A 1 139 ? 2.042 -11.264 22.730 1.00 61.28 139 THR A C 1
ATOM 1120 O O . THR A 1 139 ? 2.584 -10.674 21.804 1.00 61.28 139 THR A O 1
ATOM 1123 N N . ILE A 1 140 ? 1.441 -12.448 22.560 1.00 68.19 140 ILE A N 1
ATOM 1124 C CA . ILE A 1 140 ? 1.459 -13.190 21.288 1.00 68.19 140 ILE A CA 1
ATOM 1125 C C . ILE A 1 140 ? 0.630 -12.490 20.203 1.00 68.19 140 ILE A C 1
ATOM 1127 O O . ILE A 1 140 ? 1.115 -12.344 19.085 1.00 68.19 140 ILE A O 1
ATOM 1131 N N . ALA A 1 141 ? -0.590 -12.033 20.503 1.00 70.44 141 ALA A N 1
ATOM 1132 C CA . ALA A 1 141 ? -1.430 -11.352 19.509 1.00 70.44 141 ALA A CA 1
ATOM 1133 C C . ALA A 1 141 ? -0.813 -10.018 19.057 1.00 70.44 141 ALA A C 1
ATOM 1135 O O . ALA A 1 141 ? -0.724 -9.745 17.860 1.00 70.44 141 ALA A O 1
ATOM 1136 N N . ILE A 1 142 ? -0.315 -9.222 20.011 1.00 74.56 142 ILE A N 1
ATOM 1137 C CA . ILE A 1 142 ? 0.415 -7.981 19.716 1.00 74.56 142 ILE A CA 1
ATOM 1138 C C . ILE A 1 142 ? 1.665 -8.286 18.887 1.00 74.56 142 ILE A C 1
ATOM 1140 O O . ILE A 1 142 ? 1.921 -7.600 17.901 1.00 74.56 142 ILE A O 1
ATOM 1144 N N . PHE A 1 143 ? 2.410 -9.337 19.240 1.00 79.88 143 PHE A N 1
ATOM 1145 C CA . PHE A 1 143 ? 3.589 -9.756 18.489 1.00 79.88 143 PHE A CA 1
ATOM 1146 C C . PHE A 1 143 ? 3.239 -10.147 17.049 1.00 79.88 143 PHE A C 1
ATOM 1148 O O . PHE A 1 143 ? 3.882 -9.662 16.126 1.00 79.88 143 PHE A O 1
ATOM 1155 N N . LYS A 1 144 ? 2.183 -10.943 16.832 1.00 84.19 144 LYS A N 1
ATOM 1156 C CA . LYS A 1 144 ? 1.732 -11.346 15.490 1.00 84.19 144 LYS A CA 1
ATOM 1157 C C . LYS A 1 144 ? 1.298 -10.157 14.632 1.00 84.19 144 LYS A C 1
ATOM 1159 O O . LYS A 1 144 ? 1.683 -10.081 13.468 1.00 84.19 144 LYS A O 1
ATOM 1164 N N . ILE A 1 145 ? 0.537 -9.219 15.198 1.00 87.94 145 ILE A N 1
ATOM 1165 C CA . ILE A 1 145 ? 0.143 -7.986 14.498 1.00 87.94 145 ILE A CA 1
ATOM 1166 C C . ILE A 1 145 ? 1.377 -7.139 14.175 1.00 87.94 145 ILE A C 1
ATOM 1168 O O . ILE A 1 145 ? 1.490 -6.633 13.062 1.00 87.94 145 ILE A O 1
ATOM 1172 N N . GLY A 1 146 ? 2.321 -7.025 15.111 1.00 90.25 146 GLY A N 1
ATOM 1173 C CA . GLY A 1 146 ? 3.594 -6.344 14.884 1.00 90.25 146 GLY A CA 1
ATOM 1174 C C . GLY A 1 146 ? 4.401 -6.984 13.752 1.00 90.25 146 GLY A C 1
ATOM 1175 O O . GLY A 1 146 ? 4.876 -6.279 12.866 1.00 90.25 146 GLY A O 1
ATOM 1176 N N . SER A 1 147 ? 4.505 -8.315 13.715 1.00 92.31 147 SER A N 1
ATOM 1177 C CA . SER A 1 147 ? 5.151 -9.044 12.615 1.00 92.31 147 SER A CA 1
ATOM 1178 C C . SER A 1 147 ? 4.461 -8.791 11.274 1.00 92.31 147 SER A C 1
ATOM 1180 O O . SER A 1 147 ? 5.140 -8.522 10.286 1.00 92.31 147 SER A O 1
ATOM 1182 N N . LEU A 1 148 ? 3.125 -8.809 11.239 1.00 94.69 148 LEU A N 1
ATOM 1183 C CA . LEU A 1 148 ? 2.353 -8.502 10.035 1.00 94.69 148 LEU A CA 1
ATOM 1184 C C . LEU A 1 148 ? 2.601 -7.065 9.549 1.00 94.69 148 LEU A C 1
ATOM 1186 O O . LEU A 1 148 ? 2.855 -6.858 8.364 1.00 94.69 148 LEU A O 1
ATOM 1190 N N . LEU A 1 149 ? 2.563 -6.080 10.450 1.00 96.50 149 LEU A N 1
ATOM 1191 C CA . LEU A 1 149 ? 2.847 -4.681 10.122 1.00 96.50 149 LEU A CA 1
ATOM 1192 C C . LEU A 1 149 ? 4.283 -4.495 9.619 1.00 96.50 149 LEU A C 1
ATOM 1194 O O . LEU A 1 149 ? 4.499 -3.772 8.654 1.00 96.50 149 LEU A O 1
ATOM 1198 N N . ASN A 1 150 ? 5.259 -5.193 10.199 1.00 96.88 150 ASN A N 1
ATOM 1199 C CA . ASN A 1 150 ? 6.641 -5.157 9.720 1.00 96.88 150 ASN A CA 1
ATOM 1200 C C . ASN A 1 150 ? 6.785 -5.766 8.316 1.00 96.88 150 ASN A C 1
ATOM 1202 O O . ASN A 1 150 ? 7.486 -5.204 7.474 1.00 96.88 150 ASN A O 1
ATOM 1206 N N . ASN A 1 151 ? 6.095 -6.877 8.037 1.00 97.81 151 ASN A N 1
ATOM 1207 C CA . ASN A 1 151 ? 6.074 -7.482 6.703 1.00 97.81 151 ASN A CA 1
ATOM 1208 C C . ASN A 1 151 ? 5.415 -6.548 5.678 1.00 97.81 151 ASN A C 1
ATOM 1210 O O . ASN A 1 151 ? 5.932 -6.383 4.572 1.00 97.81 151 ASN A O 1
ATOM 1214 N N . LEU A 1 152 ? 4.310 -5.896 6.051 1.00 98.19 152 LEU A N 1
ATOM 1215 C CA . LEU A 1 152 ? 3.643 -4.887 5.228 1.00 98.19 152 LEU A CA 1
ATOM 1216 C C . LEU A 1 152 ? 4.535 -3.657 4.993 1.00 98.19 152 LEU A C 1
ATOM 1218 O O . LEU A 1 152 ? 4.557 -3.144 3.879 1.00 98.19 152 LEU A O 1
ATOM 1222 N N . GLU A 1 153 ? 5.302 -3.214 5.990 1.00 98.25 153 GLU A N 1
ATOM 1223 C CA . GLU A 1 153 ? 6.242 -2.091 5.867 1.00 98.25 153 GLU A CA 1
ATOM 1224 C C . GLU A 1 153 ? 7.395 -2.426 4.927 1.00 98.25 153 GLU A C 1
ATOM 1226 O O . GLU A 1 153 ? 7.707 -1.641 4.032 1.00 98.25 153 GLU A O 1
ATOM 1231 N N . TYR A 1 154 ? 7.983 -3.618 5.064 1.00 98.06 154 TYR A N 1
ATOM 1232 C CA . TYR A 1 154 ? 8.995 -4.110 4.132 1.00 98.06 154 TYR A CA 1
ATOM 1233 C C . TYR A 1 154 ? 8.446 -4.193 2.702 1.00 98.06 154 TYR A C 1
ATOM 1235 O O . TYR A 1 154 ? 9.073 -3.702 1.759 1.00 98.06 154 TYR A O 1
ATOM 1243 N N . PHE A 1 155 ? 7.256 -4.773 2.535 1.00 98.44 155 PHE A N 1
ATOM 1244 C CA . PHE A 1 155 ? 6.578 -4.849 1.246 1.00 98.44 155 PHE A CA 1
ATOM 1245 C C . PHE A 1 155 ? 6.366 -3.452 0.653 1.00 98.44 155 PHE A C 1
ATOM 1247 O O . PHE A 1 155 ? 6.766 -3.195 -0.483 1.00 98.44 155 PHE A O 1
ATOM 1254 N N . ALA A 1 156 ? 5.818 -2.526 1.440 1.00 98.50 156 ALA A N 1
ATOM 1255 C CA . ALA A 1 156 ? 5.515 -1.177 0.994 1.00 98.50 156 ALA A CA 1
ATOM 1256 C C . ALA A 1 156 ? 6.771 -0.383 0.620 1.00 98.50 156 ALA A C 1
ATOM 1258 O O . ALA A 1 156 ? 6.784 0.297 -0.408 1.00 98.50 156 ALA A O 1
ATOM 1259 N N . MET A 1 157 ? 7.849 -0.532 1.396 1.00 98.38 157 MET A N 1
ATOM 1260 C CA . MET A 1 157 ? 9.129 0.137 1.166 1.00 98.38 157 MET A CA 1
ATOM 1261 C C . MET A 1 157 ? 9.675 -0.115 -0.243 1.00 98.38 157 MET A C 1
ATOM 1263 O O . MET A 1 157 ? 10.231 0.791 -0.862 1.00 98.38 157 MET A O 1
ATOM 1267 N N . ASN A 1 158 ? 9.501 -1.321 -0.790 1.00 98.25 158 ASN A N 1
ATOM 1268 C CA . ASN A 1 158 ? 10.002 -1.647 -2.127 1.00 98.25 158 ASN A CA 1
ATOM 1269 C C . ASN A 1 158 ? 9.299 -0.845 -3.240 1.00 98.25 158 ASN A C 1
ATOM 1271 O O . ASN A 1 158 ? 9.932 -0.480 -4.232 1.00 98.25 158 ASN A O 1
ATOM 1275 N N . PHE A 1 159 ? 8.013 -0.531 -3.074 1.00 97.94 159 PHE A N 1
ATOM 1276 C CA . PHE A 1 159 ? 7.257 0.268 -4.041 1.00 97.94 159 PHE A CA 1
ATOM 1277 C C . PH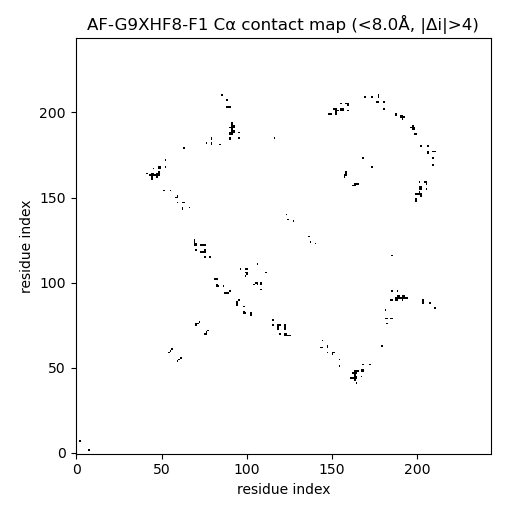E A 1 159 ? 7.457 1.769 -3.816 1.00 97.94 159 PHE A C 1
ATOM 1279 O O . PHE A 1 159 ? 7.631 2.523 -4.770 1.00 97.94 159 PHE A O 1
ATOM 1286 N N . THR A 1 160 ? 7.509 2.226 -2.562 1.00 97.44 160 THR A N 1
ATOM 1287 C CA . THR A 1 160 ? 7.658 3.656 -2.232 1.00 97.44 160 THR A CA 1
ATOM 1288 C C . THR A 1 160 ? 9.044 4.227 -2.540 1.00 97.44 160 THR A C 1
ATOM 1290 O O . THR A 1 160 ? 9.187 5.455 -2.616 1.00 97.44 160 THR A O 1
ATOM 1293 N N . THR A 1 161 ? 10.044 3.355 -2.702 1.00 95.94 161 THR A N 1
ATOM 1294 C CA . THR A 1 161 ? 11.426 3.675 -3.102 1.00 95.94 161 THR A CA 1
ATOM 1295 C C . THR A 1 161 ? 11.698 3.437 -4.593 1.00 95.94 161 THR A C 1
ATOM 1297 O O . THR A 1 161 ? 12.819 3.660 -5.042 1.00 95.94 161 THR A O 1
ATOM 1300 N N . ASN A 1 162 ? 10.681 3.045 -5.374 1.00 93.06 162 ASN A N 1
ATOM 1301 C CA . ASN A 1 162 ? 10.778 2.722 -6.805 1.00 93.06 162 ASN A CA 1
ATOM 1302 C C . ASN A 1 162 ? 11.744 1.568 -7.140 1.00 93.06 162 ASN A C 1
ATOM 1304 O O . ASN A 1 162 ? 12.280 1.518 -8.246 1.00 93.06 162 ASN A O 1
ATOM 1308 N N . ILE A 1 163 ? 11.979 0.644 -6.202 1.00 95.44 163 ILE A N 1
ATOM 1309 C CA . ILE A 1 163 ? 12.746 -0.583 -6.466 1.00 95.44 163 ILE A CA 1
ATOM 1310 C C . ILE A 1 163 ? 11.885 -1.572 -7.261 1.00 95.44 163 ILE A C 1
ATOM 1312 O O . ILE A 1 163 ? 12.374 -2.220 -8.183 1.00 95.44 163 ILE A O 1
ATOM 1316 N N . ALA A 1 164 ? 10.602 -1.678 -6.915 1.00 97.00 164 ALA A N 1
ATOM 1317 C CA . ALA A 1 164 ? 9.643 -2.547 -7.583 1.00 97.00 164 ALA A CA 1
ATOM 1318 C C . ALA A 1 164 ? 8.609 -1.739 -8.374 1.00 97.00 164 ALA A C 1
ATOM 1320 O O . ALA A 1 164 ? 8.137 -0.696 -7.916 1.00 97.00 164 ALA A O 1
ATOM 1321 N N . ASP A 1 165 ? 8.220 -2.246 -9.547 1.00 96.38 165 ASP A N 1
ATOM 1322 C CA . ASP A 1 165 ? 7.149 -1.636 -10.336 1.00 96.38 165 ASP A CA 1
ATOM 1323 C C . ASP A 1 165 ? 5.785 -1.923 -9.700 1.00 96.38 165 ASP A C 1
ATOM 1325 O O . ASP A 1 165 ? 5.254 -3.035 -9.754 1.00 96.38 165 ASP A O 1
ATOM 1329 N N . SER A 1 166 ? 5.195 -0.887 -9.109 1.00 96.00 166 SER A N 1
ATOM 1330 C CA . SER A 1 166 ? 3.877 -0.966 -8.489 1.00 96.00 166 SER A CA 1
ATOM 1331 C C . SER A 1 166 ? 2.777 -1.363 -9.477 1.00 96.00 166 SER A C 1
ATOM 1333 O O . SER A 1 166 ? 1.831 -2.044 -9.078 1.00 96.00 166 SER A O 1
ATOM 1335 N N . ASN A 1 167 ? 2.864 -0.953 -10.745 1.00 94.81 167 ASN A N 1
ATOM 1336 C CA . ASN A 1 167 ? 1.810 -1.214 -11.728 1.00 94.81 167 ASN A CA 1
ATOM 1337 C C . ASN A 1 167 ? 1.707 -2.701 -12.068 1.00 94.81 167 ASN A C 1
ATOM 1339 O O . ASN A 1 167 ? 0.611 -3.196 -12.330 1.00 94.81 167 ASN A O 1
ATOM 1343 N N . ALA A 1 168 ? 2.831 -3.421 -12.011 1.00 95.44 168 ALA A N 1
ATOM 1344 C CA . ALA A 1 168 ? 2.897 -4.841 -12.334 1.00 95.44 168 ALA A CA 1
ATOM 1345 C C . ALA A 1 168 ? 2.029 -5.711 -11.406 1.00 95.44 168 ALA A C 1
ATOM 1347 O O . ALA A 1 168 ? 1.539 -6.756 -11.828 1.00 95.44 168 ALA A O 1
ATOM 1348 N N . VAL A 1 169 ? 1.817 -5.282 -10.157 1.00 96.69 169 VAL A N 1
ATOM 1349 C CA . VAL A 1 169 ? 1.076 -6.058 -9.144 1.00 96.69 169 VAL A CA 1
ATOM 1350 C C . VAL A 1 169 ? -0.197 -5.383 -8.654 1.00 96.69 169 VAL A C 1
ATOM 1352 O O . VAL A 1 169 ? -1.019 -6.042 -8.014 1.00 96.69 169 VAL A O 1
ATOM 1355 N N . TYR A 1 170 ? -0.383 -4.094 -8.960 1.00 96.69 170 TYR A N 1
ATOM 1356 C CA . TYR A 1 170 ? -1.508 -3.300 -8.473 1.00 96.69 170 TYR A CA 1
ATOM 1357 C C . TYR A 1 170 ? -2.838 -4.019 -8.700 1.00 96.69 170 TYR A C 1
ATOM 1359 O O . TYR A 1 170 ? -3.558 -4.281 -7.741 1.00 96.69 170 TYR A O 1
ATOM 1367 N N . ALA A 1 171 ? -3.126 -4.430 -9.940 1.00 94.19 171 ALA A N 1
ATOM 1368 C CA . ALA A 1 171 ? -4.394 -5.058 -10.314 1.00 94.19 171 ALA A CA 1
ATOM 1369 C C . ALA A 1 171 ? -4.748 -6.296 -9.467 1.00 94.19 171 ALA A C 1
ATOM 1371 O O . ALA A 1 171 ? -5.926 -6.528 -9.207 1.00 94.19 171 ALA A O 1
ATOM 1372 N N . SER A 1 172 ? -3.745 -7.041 -8.999 1.00 95.69 172 SER A N 1
ATOM 1373 C CA . SER A 1 172 ? -3.933 -8.273 -8.227 1.00 95.69 172 SER A CA 1
ATOM 1374 C C . SER A 1 172 ? -3.973 -8.045 -6.716 1.00 95.69 172 SER A C 1
ATOM 1376 O O . SER A 1 172 ? -4.665 -8.779 -6.018 1.00 95.69 172 SER A O 1
ATOM 1378 N N . LEU A 1 173 ? -3.229 -7.060 -6.197 1.00 96.62 173 LEU A N 1
ATOM 1379 C CA . LEU A 1 173 ? -2.977 -6.930 -4.753 1.00 96.62 173 LEU A CA 1
ATOM 1380 C C . LEU A 1 173 ? -3.651 -5.719 -4.095 1.00 96.62 173 LEU A C 1
ATOM 1382 O O . LEU A 1 173 ? -3.827 -5.711 -2.877 1.00 96.62 173 LEU A O 1
ATOM 1386 N N . HIS A 1 174 ? -4.030 -4.687 -4.858 1.00 96.12 174 HIS A N 1
ATOM 1387 C CA . HIS A 1 174 ? -4.495 -3.425 -4.268 1.00 96.12 174 HIS A CA 1
ATOM 1388 C C . HIS A 1 174 ? -5.729 -3.593 -3.376 1.00 96.12 174 HIS A C 1
ATOM 1390 O O . HIS A 1 174 ? -5.802 -2.968 -2.323 1.00 96.12 174 HIS A O 1
ATOM 1396 N N . GLN A 1 175 ? -6.681 -4.452 -3.748 1.00 94.62 175 GLN A N 1
ATOM 1397 C CA . GLN A 1 175 ? -7.934 -4.616 -3.003 1.00 94.62 175 GLN A CA 1
ATOM 1398 C C . GLN A 1 175 ? -7.688 -5.179 -1.604 1.00 94.62 175 GLN A C 1
ATOM 1400 O O . GLN A 1 175 ? -8.143 -4.602 -0.614 1.00 94.62 175 GLN A O 1
ATOM 1405 N N . THR A 1 176 ? -6.929 -6.275 -1.516 1.00 95.19 176 THR A N 1
ATOM 1406 C CA . THR A 1 176 ? -6.602 -6.920 -0.240 1.00 95.19 176 THR A CA 1
ATOM 1407 C C . THR A 1 176 ? -5.704 -6.025 0.600 1.00 95.19 176 THR A C 1
ATOM 1409 O O . THR A 1 176 ? -5.925 -5.898 1.804 1.00 95.19 176 THR A O 1
ATOM 1412 N N . TYR A 1 177 ? -4.746 -5.332 -0.024 1.00 96.38 177 TYR A N 1
ATOM 1413 C CA . TYR A 1 177 ? -3.880 -4.380 0.663 1.00 96.38 177 TYR A CA 1
ATOM 1414 C C . TYR A 1 177 ? -4.673 -3.210 1.256 1.00 96.38 177 TYR A C 1
ATOM 1416 O O . TYR A 1 177 ? -4.600 -2.969 2.457 1.00 96.38 177 TYR A O 1
ATOM 1424 N N . LEU A 1 178 ? -5.486 -2.510 0.459 1.00 96.19 178 LEU A N 1
ATOM 1425 C CA . LEU A 1 178 ? -6.253 -1.355 0.932 1.00 96.19 178 LEU A CA 1
ATOM 1426 C C . LEU A 1 178 ? -7.247 -1.744 2.036 1.00 96.19 178 LEU A C 1
ATOM 1428 O O . LEU A 1 178 ? -7.343 -1.041 3.041 1.00 96.19 178 LEU A O 1
ATOM 1432 N N . ALA A 1 179 ? -7.956 -2.869 1.888 1.00 93.19 179 ALA A N 1
ATOM 1433 C CA . ALA A 1 179 ? -8.873 -3.374 2.915 1.00 93.19 179 ALA A CA 1
ATOM 1434 C C . ALA A 1 179 ? -8.146 -3.713 4.228 1.00 93.19 179 ALA A C 1
ATOM 1436 O O . ALA A 1 179 ? -8.620 -3.380 5.319 1.00 93.19 179 ALA A O 1
ATOM 1437 N N . THR A 1 180 ? -6.962 -4.314 4.117 1.00 93.19 180 THR A N 1
ATOM 1438 C CA . THR A 1 180 ? -6.095 -4.625 5.256 1.00 93.19 180 THR A CA 1
ATOM 1439 C C . THR A 1 180 ? -5.658 -3.365 5.986 1.00 93.19 180 THR A C 1
ATOM 1441 O O . THR A 1 180 ? -5.849 -3.259 7.194 1.00 93.19 180 THR A O 1
ATOM 1444 N N . ILE A 1 181 ? -5.094 -2.392 5.266 1.00 95.94 181 ILE A N 1
ATOM 1445 C CA . ILE A 1 181 ? -4.562 -1.176 5.885 1.00 95.94 181 ILE A CA 1
ATOM 1446 C C . ILE A 1 181 ? -5.678 -0.368 6.560 1.00 95.94 181 ILE A C 1
ATOM 1448 O O . ILE A 1 181 ? -5.473 0.143 7.658 1.00 95.94 181 ILE A O 1
ATOM 1452 N N . ARG A 1 182 ? -6.889 -0.337 5.985 1.00 94.69 182 ARG A N 1
ATOM 1453 C CA . ARG A 1 182 ? -8.071 0.251 6.644 1.00 94.69 182 ARG A CA 1
ATOM 1454 C C . ARG A 1 182 ? -8.408 -0.453 7.955 1.00 94.69 182 ARG A C 1
ATOM 1456 O O . ARG A 1 182 ? -8.675 0.207 8.952 1.00 94.69 182 ARG A O 1
ATOM 1463 N N . SER A 1 183 ? -8.347 -1.782 7.972 1.00 91.44 183 SER A N 1
ATOM 1464 C CA . SER A 1 183 ? -8.611 -2.586 9.173 1.00 91.44 183 SER A CA 1
ATOM 1465 C C . SER A 1 183 ? -7.527 -2.431 10.241 1.00 91.44 183 SER A C 1
ATOM 1467 O O . SER A 1 183 ? -7.807 -2.610 11.419 1.00 91.44 183 SER A O 1
ATOM 1469 N N . LEU A 1 184 ? -6.303 -2.074 9.846 1.00 93.06 184 LEU A N 1
ATOM 1470 C CA . LEU A 1 184 ? -5.175 -1.807 10.742 1.00 93.06 184 LEU A CA 1
ATOM 1471 C C . LEU A 1 184 ? -5.042 -0.324 11.124 1.00 93.06 184 LEU A C 1
ATOM 1473 O O . LEU A 1 184 ? -4.172 0.014 11.927 1.00 93.06 184 LEU A O 1
ATOM 1477 N N . TYR A 1 185 ? -5.903 0.555 10.597 1.00 94.94 185 TYR A N 1
ATOM 1478 C CA . TYR A 1 185 ? -5.811 2.010 10.746 1.00 94.94 185 TYR A CA 1
ATOM 1479 C C . TYR A 1 185 ? -5.621 2.447 12.201 1.00 94.94 185 TYR A C 1
ATOM 1481 O O . TYR A 1 185 ? -4.634 3.102 12.527 1.00 94.94 185 TYR A O 1
ATOM 1489 N N . PHE A 1 186 ? -6.520 2.022 13.098 1.00 92.06 186 PHE A N 1
ATOM 1490 C CA . PHE A 1 186 ? -6.446 2.409 14.509 1.00 92.06 186 PHE A CA 1
ATOM 1491 C C . PHE A 1 186 ? -5.162 1.916 15.184 1.00 92.06 186 PHE A C 1
ATOM 1493 O O . PHE A 1 186 ? -4.645 2.589 16.066 1.00 92.06 186 PHE A O 1
ATOM 1500 N N . ILE A 1 187 ? -4.630 0.758 14.779 1.00 90.88 187 ILE A N 1
ATOM 1501 C CA . ILE A 1 187 ? -3.385 0.225 15.346 1.00 90.88 187 ILE A CA 1
ATOM 1502 C C . ILE A 1 187 ? -2.208 1.102 14.922 1.00 90.88 187 ILE A C 1
ATOM 1504 O O . ILE A 1 187 ? -1.387 1.459 15.763 1.00 90.88 187 ILE A O 1
ATOM 1508 N N . ILE A 1 188 ? -2.137 1.480 13.645 1.00 94.50 188 ILE A N 1
ATOM 1509 C CA . ILE A 1 188 ? -1.079 2.357 13.126 1.00 94.50 188 ILE A CA 1
ATOM 1510 C C . ILE A 1 188 ? -1.179 3.743 13.780 1.00 94.50 188 ILE A C 1
ATOM 1512 O O . ILE A 1 188 ? -0.189 4.230 14.321 1.00 94.50 188 ILE A O 1
ATOM 1516 N N . ALA A 1 189 ? -2.382 4.324 13.833 1.00 93.25 189 ALA A N 1
ATOM 1517 C CA . ALA A 1 189 ? -2.628 5.611 14.482 1.00 93.25 189 ALA A CA 1
ATOM 1518 C C . ALA A 1 189 ? -2.269 5.602 15.977 1.00 93.25 189 ALA A C 1
ATOM 1520 O O . ALA A 1 189 ? -1.780 6.602 16.494 1.00 93.25 189 ALA A O 1
ATOM 1521 N N . HIS A 1 190 ? -2.446 4.468 16.665 1.00 88.62 190 HIS A N 1
ATOM 1522 C CA . HIS A 1 190 ? -2.019 4.315 18.056 1.00 88.62 190 HIS A CA 1
ATOM 1523 C C . HIS A 1 190 ? -0.503 4.392 18.235 1.00 88.62 190 HIS A C 1
ATOM 1525 O O . HIS A 1 190 ? -0.043 4.914 19.241 1.00 88.62 190 HIS A O 1
ATOM 1531 N N . HIS A 1 191 ? 0.274 3.858 17.289 1.00 89.00 191 HIS A N 1
ATOM 1532 C CA . HIS A 1 191 ? 1.737 3.931 17.356 1.00 89.00 191 HIS A CA 1
ATOM 1533 C C . HIS A 1 191 ? 2.246 5.333 16.987 1.00 89.00 191 HIS A C 1
ATOM 1535 O O . HIS A 1 191 ? 3.308 5.742 17.446 1.00 89.00 191 HIS A O 1
ATOM 1541 N N . ASN A 1 192 ? 1.470 6.078 16.197 1.00 92.50 192 ASN A N 1
ATOM 1542 C CA . ASN A 1 192 ? 1.788 7.421 15.720 1.00 92.50 192 ASN A CA 1
ATOM 1543 C C . ASN A 1 192 ? 1.154 8.507 16.606 1.00 92.50 192 ASN A C 1
ATOM 1545 O O . ASN A 1 192 ? 0.363 9.330 16.139 1.00 92.50 192 ASN A O 1
ATOM 1549 N N . GLU A 1 193 ? 1.487 8.506 17.901 1.00 85.94 193 GLU A N 1
ATOM 1550 C CA . GLU A 1 193 ? 1.072 9.584 18.815 1.00 85.94 193 GLU A CA 1
ATOM 1551 C C . GLU A 1 193 ? 1.900 10.859 18.623 1.00 85.94 193 GLU A C 1
ATOM 1553 O O . GLU A 1 193 ? 1.369 11.961 18.769 1.00 85.94 193 GLU A O 1
ATOM 1558 N N . ASP A 1 194 ? 3.188 10.711 18.294 1.00 83.25 194 ASP A N 1
ATOM 1559 C CA . ASP A 1 194 ? 4.086 11.824 17.994 1.00 83.25 194 ASP A CA 1
ATOM 1560 C C . ASP A 1 194 ? 4.077 12.110 16.478 1.00 83.25 194 ASP A C 1
ATOM 1562 O O . ASP A 1 194 ? 4.360 11.210 15.679 1.00 83.25 194 ASP A O 1
ATOM 1566 N N . PRO A 1 195 ? 3.780 13.348 16.043 1.00 73.94 195 PRO A N 1
ATOM 1567 C CA . PRO A 1 195 ? 3.784 13.705 14.626 1.00 73.94 195 PRO A CA 1
ATOM 1568 C C . PRO A 1 195 ? 5.175 13.648 13.974 1.00 73.94 195 PRO A C 1
ATOM 1570 O O . PRO A 1 195 ? 5.261 13.570 12.747 1.00 73.94 195 PRO A O 1
ATOM 1573 N N . LYS A 1 196 ? 6.259 13.709 14.756 1.00 79.75 196 LYS A N 1
ATOM 1574 C CA . LYS A 1 196 ? 7.642 13.706 14.266 1.00 79.75 196 LYS A CA 1
ATOM 1575 C C . LYS A 1 196 ? 8.164 12.290 14.025 1.00 79.75 196 LYS A C 1
ATOM 1577 O O . LYS A 1 196 ? 8.707 12.019 12.956 1.00 79.75 196 LYS A O 1
ATOM 1582 N N . ASP A 1 197 ? 8.015 11.407 15.008 1.00 85.19 197 ASP A N 1
ATOM 1583 C CA . ASP A 1 197 ? 8.604 10.066 14.992 1.00 85.19 197 ASP A CA 1
ATOM 1584 C C . ASP A 1 197 ? 7.525 9.026 14.642 1.00 85.19 197 ASP A C 1
ATOM 1586 O O . ASP A 1 197 ? 7.007 8.310 15.499 1.00 85.19 197 ASP A O 1
ATOM 1590 N N . LYS A 1 198 ? 7.163 8.975 13.351 1.00 90.50 198 LYS A N 1
ATOM 1591 C CA . LYS A 1 198 ? 6.107 8.095 12.827 1.00 90.50 198 LYS A CA 1
ATOM 1592 C C . LYS A 1 198 ? 6.617 6.695 12.478 1.00 90.50 198 LYS A C 1
ATOM 1594 O O . LYS A 1 198 ? 7.631 6.524 11.800 1.00 90.50 198 LYS A O 1
ATOM 1599 N N . PHE A 1 199 ? 5.841 5.692 12.861 1.00 93.44 199 PHE A N 1
ATOM 1600 C CA . PHE A 1 199 ? 5.960 4.304 12.437 1.00 93.44 199 PHE A CA 1
ATOM 1601 C C . PHE A 1 199 ? 5.222 4.058 11.116 1.00 93.44 199 PHE A C 1
ATOM 1603 O O . PHE A 1 199 ? 4.285 4.773 10.753 1.00 93.44 199 PHE A O 1
ATOM 1610 N N . TYR A 1 200 ? 5.633 2.996 10.416 1.00 95.94 200 TYR A N 1
ATOM 1611 C CA . TYR A 1 200 ? 4.928 2.449 9.249 1.00 95.94 200 TYR A CA 1
ATOM 1612 C C . TYR A 1 200 ? 4.724 3.458 8.100 1.00 95.94 200 TYR A C 1
ATOM 1614 O O . TYR A 1 200 ? 3.696 3.481 7.422 1.00 95.94 200 TYR A O 1
ATOM 1622 N N . THR A 1 201 ? 5.704 4.342 7.893 1.00 96.56 201 THR A N 1
ATOM 1623 C CA . THR A 1 201 ? 5.597 5.445 6.924 1.00 96.56 201 THR A CA 1
ATOM 1624 C C . THR A 1 201 ? 5.504 4.960 5.480 1.00 96.56 201 THR A C 1
ATOM 1626 O O . THR A 1 201 ? 4.836 5.604 4.666 1.00 96.56 201 THR A O 1
ATOM 1629 N N . ASN A 1 202 ? 6.111 3.815 5.145 1.00 98.25 202 ASN A N 1
ATOM 1630 C CA . ASN A 1 202 ? 5.985 3.259 3.804 1.00 98.25 202 ASN A CA 1
ATOM 1631 C C . ASN A 1 202 ? 4.602 2.652 3.578 1.00 98.25 202 ASN A C 1
ATOM 1633 O O . ASN A 1 202 ? 4.049 2.857 2.499 1.00 98.25 202 ASN A O 1
ATOM 1637 N N . ILE A 1 203 ? 4.011 1.989 4.580 1.00 98.31 203 ILE A N 1
ATOM 1638 C CA . ILE A 1 203 ? 2.616 1.529 4.514 1.00 98.31 203 ILE A CA 1
ATOM 1639 C C . ILE A 1 203 ? 1.682 2.692 4.190 1.00 98.31 203 ILE A C 1
ATOM 1641 O O . ILE A 1 203 ? 0.883 2.587 3.256 1.00 98.31 203 ILE A O 1
ATOM 1645 N N . ILE A 1 204 ? 1.809 3.795 4.936 1.00 97.38 204 ILE A N 1
ATOM 1646 C CA . ILE A 1 204 ? 0.978 4.996 4.778 1.00 97.38 204 ILE A CA 1
ATOM 1647 C C . ILE A 1 204 ? 1.145 5.566 3.367 1.00 97.38 204 ILE A C 1
ATOM 1649 O O . ILE A 1 204 ? 0.164 5.771 2.651 1.00 97.38 204 ILE A O 1
ATOM 1653 N N . LYS A 1 205 ? 2.391 5.749 2.918 1.00 97.81 205 LYS A N 1
ATOM 1654 C CA . LYS A 1 205 ? 2.686 6.285 1.585 1.00 97.81 205 LYS A CA 1
ATOM 1655 C C . LYS A 1 205 ? 2.169 5.378 0.464 1.00 97.81 205 LYS A C 1
ATOM 1657 O O . LYS A 1 205 ? 1.598 5.873 -0.503 1.00 97.81 205 LYS A O 1
ATOM 1662 N N . LEU A 1 206 ? 2.336 4.059 0.575 1.00 98.12 206 LEU A N 1
ATOM 1663 C CA . LEU A 1 206 ? 1.809 3.131 -0.427 1.00 98.12 206 LEU A CA 1
ATOM 1664 C C . LEU A 1 206 ? 0.275 3.115 -0.426 1.00 98.12 206 LEU A C 1
ATOM 1666 O O . LEU A 1 206 ? -0.326 3.084 -1.497 1.00 98.12 206 LEU A O 1
ATOM 1670 N N . TYR A 1 207 ? -0.357 3.190 0.751 1.00 98.12 207 TYR A N 1
ATOM 1671 C CA . TYR A 1 207 ? -1.811 3.311 0.865 1.00 98.12 207 TYR A CA 1
ATOM 1672 C C . TYR A 1 207 ? -2.322 4.540 0.117 1.00 98.12 207 TYR A C 1
ATOM 1674 O O . TYR A 1 207 ? -3.243 4.395 -0.678 1.00 98.12 207 TYR A O 1
ATOM 1682 N N . GLN A 1 208 ? -1.698 5.708 0.305 1.00 96.88 208 GLN A N 1
ATOM 1683 C CA . GLN A 1 208 ? -2.054 6.940 -0.409 1.00 96.88 208 GLN A CA 1
ATOM 1684 C C . GLN A 1 208 ? -1.944 6.775 -1.931 1.00 96.88 208 GLN A C 1
ATOM 1686 O O . GLN A 1 208 ? -2.884 7.086 -2.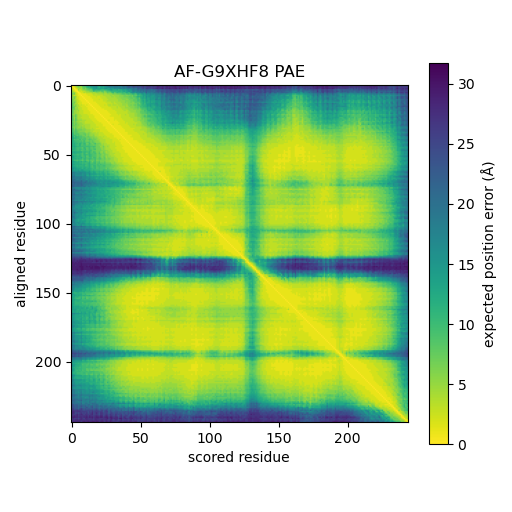658 1.00 96.88 208 GLN A O 1
ATOM 1691 N N . ILE A 1 209 ? -0.823 6.231 -2.423 1.00 96.50 209 ILE A N 1
ATOM 1692 C CA . ILE A 1 209 ? -0.614 6.012 -3.864 1.00 96.50 209 ILE A CA 1
ATOM 1693 C C . ILE A 1 209 ? -1.704 5.088 -4.425 1.00 96.50 209 ILE A C 1
ATOM 1695 O O . ILE A 1 209 ? -2.290 5.355 -5.478 1.00 96.50 209 ILE A O 1
ATOM 1699 N N . TRP A 1 210 ? -1.987 3.982 -3.735 1.00 97.62 210 TRP A N 1
ATOM 1700 C CA . TRP A 1 210 ? -2.925 2.974 -4.224 1.00 97.62 210 TRP A CA 1
ATOM 1701 C C . TRP A 1 210 ? -4.388 3.383 -4.074 1.00 97.62 210 TRP A C 1
ATOM 1703 O O . TRP A 1 210 ? -5.192 3.022 -4.937 1.00 97.62 210 TRP A O 1
ATOM 1713 N N . SER A 1 211 ? -4.733 4.144 -3.035 1.00 96.31 211 SER A N 1
ATOM 1714 C CA . SER A 1 211 ? -6.080 4.678 -2.825 1.00 96.31 211 SER A CA 1
ATOM 1715 C C . SER A 1 211 ? -6.401 5.790 -3.822 1.00 96.31 211 SER A C 1
ATOM 1717 O O . SER A 1 211 ? -7.496 5.808 -4.378 1.00 96.31 211 SER A O 1
ATOM 1719 N N . GLU A 1 212 ? -5.439 6.661 -4.134 1.00 95.19 212 GLU A N 1
ATOM 1720 C CA . GLU A 1 212 ? -5.592 7.674 -5.180 1.00 95.19 212 GLU A CA 1
ATOM 1721 C C . GLU A 1 212 ? -5.765 7.020 -6.558 1.00 95.19 212 GLU A C 1
ATOM 1723 O O . GLU A 1 212 ? -6.627 7.422 -7.344 1.00 95.19 212 GLU A O 1
ATOM 1728 N N . THR A 1 213 ? -4.985 5.971 -6.837 1.00 95.38 213 THR A N 1
ATOM 1729 C CA . THR A 1 213 ? -5.112 5.189 -8.076 1.00 95.38 213 THR A CA 1
ATOM 1730 C C . THR A 1 213 ? -6.492 4.529 -8.181 1.00 95.38 213 THR A C 1
ATOM 1732 O O . THR A 1 213 ? -7.116 4.592 -9.239 1.00 95.38 213 THR A O 1
ATOM 1735 N N . ASP A 1 214 ? -7.009 3.961 -7.086 1.00 94.69 214 ASP A N 1
ATOM 1736 C CA . ASP A 1 214 ? -8.331 3.314 -7.041 1.00 94.69 214 ASP A CA 1
ATOM 1737 C C . ASP A 1 214 ? -9.454 4.330 -7.300 1.00 94.69 214 ASP A C 1
ATOM 1739 O O . ASP A 1 214 ? -10.352 4.084 -8.108 1.00 94.69 214 ASP A O 1
ATOM 1743 N N . SER A 1 215 ? -9.368 5.512 -6.683 1.00 92.88 215 SER A N 1
ATOM 1744 C CA . SER A 1 215 ? -10.321 6.609 -6.895 1.00 92.88 215 SER A CA 1
ATOM 1745 C C . SER A 1 215 ? -10.340 7.083 -8.351 1.00 92.88 215 SER A C 1
ATOM 1747 O O . SER A 1 215 ? -11.406 7.145 -8.963 1.00 92.88 215 SER A O 1
ATOM 1749 N N . LYS A 1 216 ? -9.166 7.318 -8.953 1.00 94.31 216 LYS A N 1
ATOM 1750 C CA . LYS A 1 216 ? -9.050 7.720 -10.368 1.00 94.31 216 LYS A CA 1
ATOM 1751 C C . LYS A 1 216 ? -9.644 6.679 -11.319 1.00 94.31 216 LYS A C 1
ATOM 1753 O O . LYS A 1 216 ? -10.339 7.031 -12.272 1.00 94.31 216 LYS A O 1
ATOM 1758 N N . LEU A 1 217 ? -9.397 5.394 -11.058 1.00 93.00 217 LEU A N 1
ATOM 1759 C CA . LEU A 1 217 ? -9.953 4.305 -11.864 1.00 93.00 217 LEU A CA 1
ATOM 1760 C C . LEU A 1 217 ? -11.481 4.238 -11.757 1.00 93.00 217 LEU A C 1
ATOM 1762 O O . LEU A 1 217 ? -12.155 4.027 -12.767 1.00 93.00 217 LEU A O 1
ATOM 1766 N N . LYS A 1 218 ? -12.042 4.449 -10.562 1.00 92.25 218 LYS A N 1
ATOM 1767 C CA . LYS A 1 218 ? -13.498 4.498 -10.357 1.00 92.25 218 LYS A CA 1
ATOM 1768 C C . LYS A 1 218 ? -14.146 5.631 -11.146 1.00 92.25 218 LYS A C 1
ATOM 1770 O O . LYS A 1 218 ? -15.098 5.372 -11.882 1.00 92.25 218 LYS A O 1
ATOM 1775 N N . GLU A 1 219 ? -13.591 6.838 -11.070 1.00 94.19 219 GLU A N 1
ATOM 1776 C CA . GLU A 1 219 ? -14.072 7.996 -11.834 1.00 94.19 219 GLU A CA 1
ATOM 1777 C C . GLU A 1 219 ? -14.037 7.738 -13.349 1.00 94.19 219 GLU A C 1
ATOM 1779 O O . GLU A 1 219 ? -14.996 8.028 -14.070 1.00 94.19 219 GLU A O 1
ATOM 1784 N N . GLU A 1 220 ? -12.954 7.136 -13.854 1.00 94.88 220 GLU A N 1
ATOM 1785 C CA . GLU A 1 220 ? -12.834 6.808 -15.275 1.00 94.88 220 GLU A CA 1
ATOM 1786 C C . GLU A 1 220 ? -13.879 5.771 -15.720 1.00 94.88 220 GLU A C 1
ATOM 1788 O O . GLU A 1 220 ? -14.474 5.903 -16.797 1.00 94.88 220 GLU A O 1
ATOM 1793 N N . ILE A 1 221 ? -14.121 4.746 -14.899 1.00 94.12 221 ILE A N 1
ATOM 1794 C CA . ILE A 1 221 ? -15.138 3.721 -15.161 1.00 94.12 221 ILE A CA 1
ATOM 1795 C C . ILE A 1 221 ? -16.537 4.344 -15.184 1.00 94.12 221 ILE A C 1
ATOM 1797 O O . ILE A 1 221 ? -17.335 4.019 -16.066 1.00 94.12 221 ILE A O 1
ATOM 1801 N N . GLU A 1 222 ? -16.848 5.238 -14.248 1.00 94.56 222 GLU A N 1
ATOM 1802 C CA . GLU A 1 222 ? -18.135 5.938 -14.201 1.00 94.56 222 GLU A CA 1
ATOM 1803 C C . GLU A 1 222 ? -18.344 6.835 -15.421 1.00 94.56 222 GLU A C 1
ATOM 1805 O O . GLU A 1 222 ? -19.402 6.771 -16.055 1.00 94.56 222 GLU A O 1
ATOM 1810 N N . ARG A 1 223 ? -17.319 7.591 -15.826 1.00 95.06 223 ARG A N 1
ATOM 1811 C CA . ARG A 1 223 ? -17.363 8.402 -17.049 1.00 95.06 223 ARG A CA 1
ATOM 1812 C C . ARG A 1 223 ? -17.660 7.543 -18.281 1.00 95.06 223 ARG A C 1
ATOM 1814 O O . ARG A 1 223 ? -18.600 7.841 -19.016 1.00 95.06 223 ARG A O 1
ATOM 1821 N N . LYS A 1 224 ? -16.934 6.434 -18.465 1.00 94.81 224 LYS A N 1
ATOM 1822 C CA . LYS A 1 224 ? -17.147 5.505 -19.593 1.00 94.81 224 LYS A CA 1
ATOM 1823 C C . LYS A 1 224 ? -18.547 4.884 -19.583 1.00 94.81 224 LYS A C 1
ATOM 1825 O O . LYS A 1 224 ? -19.155 4.714 -20.638 1.00 94.81 224 LYS A O 1
ATOM 1830 N N . LYS A 1 225 ? -19.085 4.554 -18.403 1.00 94.19 225 LYS A N 1
ATOM 1831 C CA . LYS A 1 225 ? -20.467 4.061 -18.263 1.00 94.19 225 LYS A CA 1
ATOM 1832 C C . LYS A 1 225 ? -21.487 5.115 -18.697 1.00 94.19 225 LYS A C 1
ATOM 1834 O O . LYS A 1 225 ? -22.442 4.774 -19.392 1.00 94.19 225 LYS A O 1
ATOM 1839 N N . ASN A 1 226 ? -21.283 6.375 -18.320 1.00 94.00 226 ASN A N 1
ATOM 1840 C CA . ASN A 1 226 ? -22.169 7.473 -18.707 1.00 94.00 226 ASN A CA 1
ATOM 1841 C C . ASN A 1 226 ? -22.148 7.706 -20.226 1.00 94.00 226 ASN A C 1
ATOM 1843 O O . ASN A 1 226 ? -23.209 7.710 -20.847 1.00 94.00 226 ASN A O 1
ATOM 1847 N N . GLU A 1 227 ? -20.962 7.765 -20.839 1.00 93.88 227 GLU A N 1
ATOM 1848 C CA . GLU A 1 227 ? -20.788 7.884 -22.298 1.00 93.88 227 GLU A CA 1
ATOM 1849 C C . GLU A 1 227 ? -21.454 6.724 -23.064 1.00 93.88 227 GLU A C 1
ATOM 1851 O O . GLU A 1 227 ? -22.130 6.914 -24.083 1.00 93.88 227 GLU A O 1
ATOM 1856 N N . HIS A 1 228 ? -21.315 5.496 -22.554 1.00 91.62 228 HIS A N 1
ATOM 1857 C CA . HIS A 1 228 ? -21.957 4.320 -23.134 1.00 91.62 228 HIS A CA 1
ATOM 1858 C C . HIS A 1 228 ? -23.490 4.389 -23.040 1.00 91.62 228 HIS A C 1
ATOM 1860 O O . HIS A 1 228 ? -24.190 4.118 -24.020 1.00 91.62 228 HIS A O 1
ATOM 1866 N N . ASN A 1 229 ? -24.026 4.803 -21.889 1.00 91.75 229 ASN A N 1
ATOM 1867 C CA . ASN A 1 229 ? -25.465 4.965 -21.683 1.00 91.75 229 ASN A CA 1
ATOM 1868 C C . ASN A 1 229 ? -26.066 6.046 -22.600 1.00 91.75 229 ASN A C 1
ATOM 1870 O O . ASN A 1 229 ? -27.164 5.863 -23.133 1.00 91.75 229 ASN A O 1
ATOM 1874 N N . GLU A 1 230 ? -25.355 7.151 -22.825 1.00 91.44 230 GLU A N 1
ATOM 1875 C CA . GLU A 1 230 ? -25.750 8.190 -23.787 1.00 91.44 230 GLU A CA 1
ATOM 1876 C C . GLU A 1 230 ? -25.743 7.677 -25.233 1.00 91.44 230 GLU A C 1
ATOM 1878 O O . GLU A 1 230 ? -26.683 7.930 -25.999 1.00 91.44 230 GLU A O 1
ATOM 1883 N N . SER A 1 231 ? -24.740 6.871 -25.588 1.00 88.25 231 SER A N 1
ATOM 1884 C CA . SER A 1 231 ? -24.648 6.229 -26.904 1.00 88.25 231 SER A CA 1
ATOM 1885 C C . SER A 1 231 ? -25.830 5.280 -27.154 1.00 88.25 231 SER A C 1
ATOM 1887 O O . SER A 1 231 ? -26.470 5.346 -28.207 1.00 88.25 231 SER A O 1
ATOM 1889 N N . ILE A 1 232 ? -26.202 4.457 -26.163 1.00 87.06 232 ILE A N 1
ATOM 1890 C CA . ILE A 1 232 ? -27.376 3.568 -26.239 1.00 87.06 232 ILE A CA 1
ATOM 1891 C C . ILE A 1 232 ? -28.673 4.367 -26.424 1.00 87.06 232 ILE A C 1
ATOM 1893 O O . ILE A 1 232 ? -29.508 4.003 -27.258 1.00 87.06 232 ILE A O 1
ATOM 1897 N N . ARG A 1 233 ? -28.862 5.462 -25.673 1.00 83.94 233 ARG A N 1
ATOM 1898 C CA . ARG A 1 233 ? -30.059 6.318 -25.790 1.00 83.94 233 ARG A CA 1
ATOM 1899 C C . ARG A 1 233 ? -30.199 6.911 -27.192 1.00 83.94 233 ARG A C 1
ATOM 1901 O O . ARG A 1 233 ? -31.301 6.926 -27.741 1.00 83.94 233 ARG A O 1
ATOM 1908 N N . THR A 1 234 ? -29.087 7.337 -27.784 1.00 81.62 234 THR A N 1
ATOM 1909 C CA . THR A 1 234 ? -29.046 7.906 -29.139 1.00 81.62 234 THR A CA 1
ATOM 1910 C C . THR A 1 234 ? -29.448 6.874 -30.201 1.00 81.62 234 THR A C 1
ATOM 1912 O O . THR A 1 234 ? -30.298 7.155 -31.049 1.00 81.62 234 THR A O 1
ATOM 1915 N N . ILE A 1 235 ? -28.931 5.644 -30.107 1.00 78.94 235 ILE A N 1
ATOM 1916 C CA . ILE A 1 235 ? -29.272 4.541 -31.024 1.00 78.94 235 ILE A CA 1
ATOM 1917 C C . ILE A 1 235 ? -30.742 4.117 -30.862 1.00 78.94 235 ILE A C 1
ATOM 1919 O O . ILE A 1 235 ? -31.451 3.911 -31.850 1.00 78.94 235 ILE A O 1
ATOM 1923 N N . GLY A 1 236 ? -31.240 4.038 -29.624 1.00 67.25 236 GLY A N 1
ATOM 1924 C CA . GLY A 1 236 ? -32.639 3.710 -29.335 1.00 67.25 236 GLY A CA 1
ATOM 1925 C C . GLY A 1 236 ? -33.639 4.736 -29.886 1.00 67.25 236 GLY A C 1
ATOM 1926 O O . GLY A 1 236 ? -34.743 4.361 -30.289 1.00 67.25 236 GLY A O 1
ATOM 1927 N N . HIS A 1 237 ? -33.257 6.015 -29.957 1.00 60.25 237 HIS A N 1
ATOM 1928 C CA . HIS A 1 237 ? -34.063 7.056 -30.598 1.00 60.25 237 HIS A CA 1
ATOM 1929 C C . HIS A 1 237 ? -34.080 6.930 -32.127 1.00 60.25 237 HIS A C 1
ATOM 1931 O O . HIS A 1 237 ? -35.152 7.016 -32.728 1.00 60.25 237 HIS A O 1
ATOM 1937 N N . GLN A 1 238 ? -32.936 6.652 -32.760 1.00 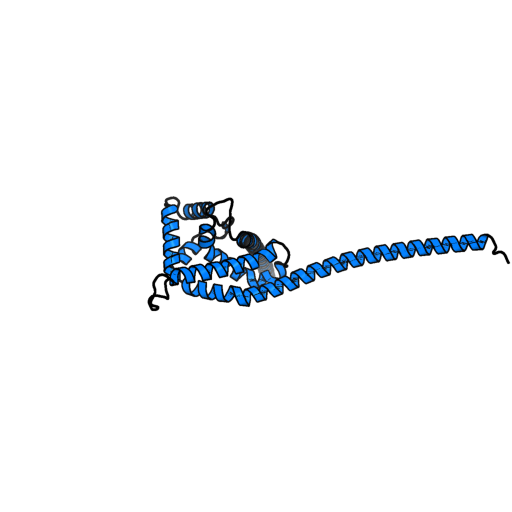59.34 238 GLN A N 1
ATOM 1938 C CA . GLN A 1 238 ? -32.859 6.456 -34.215 1.00 59.34 238 GLN A CA 1
ATOM 1939 C C . GLN A 1 238 ? -33.618 5.202 -34.685 1.00 59.34 238 GLN A C 1
ATOM 1941 O O . GLN A 1 238 ? -34.298 5.240 -35.709 1.00 59.34 238 GLN A O 1
ATOM 1946 N N . GLY A 1 239 ? -33.600 4.116 -33.903 1.00 57.50 239 GLY A N 1
ATOM 1947 C CA . GLY A 1 239 ? -34.354 2.892 -34.206 1.00 57.50 239 GLY A CA 1
ATOM 1948 C C . GLY A 1 239 ? -35.882 3.025 -34.100 1.00 57.50 239 GLY A C 1
ATOM 1949 O O . GLY A 1 239 ? -36.603 2.222 -34.692 1.00 57.50 239 GLY A O 1
ATOM 1950 N N . LYS A 1 240 ? -36.396 4.032 -33.376 1.00 56.84 240 LYS A N 1
ATOM 1951 C CA . LYS A 1 240 ? -37.837 4.344 -33.317 1.00 56.84 240 LYS A CA 1
ATOM 1952 C C . LYS A 1 240 ? -38.307 5.194 -34.502 1.00 56.84 240 LYS A C 1
ATOM 1954 O O . LYS A 1 240 ? -39.420 4.976 -34.964 1.00 56.84 240 LYS A O 1
ATOM 1959 N N . CYS A 1 241 ? -37.469 6.094 -35.023 1.00 53.75 241 CYS A N 1
ATOM 1960 C CA . CYS A 1 241 ? -37.800 6.908 -36.202 1.00 53.75 241 CYS A CA 1
ATOM 1961 C C . CYS A 1 241 ? -37.816 6.117 -37.524 1.00 53.75 241 CYS A C 1
ATOM 1963 O O . CYS A 1 241 ? -38.403 6.579 -38.491 1.00 53.75 241 CYS A O 1
ATOM 1965 N N . LEU A 1 242 ? -37.200 4.931 -37.581 1.00 51.31 242 LEU A N 1
ATOM 1966 C CA . LEU A 1 242 ? -37.177 4.071 -38.777 1.00 51.31 242 LEU A CA 1
ATOM 1967 C C . LEU A 1 242 ? -38.360 3.082 -38.863 1.00 51.31 242 LEU A C 1
ATOM 1969 O O . LEU A 1 242 ? -38.400 2.264 -39.778 1.00 51.31 242 LEU A O 1
ATOM 1973 N N . LYS A 1 243 ? -39.300 3.112 -37.906 1.00 53.38 243 LYS A N 1
ATOM 1974 C CA . LYS A 1 243 ? -40.472 2.211 -37.846 1.00 53.38 243 LYS A CA 1
ATOM 1975 C C . LYS A 1 243 ? -41.819 2.891 -38.150 1.00 53.38 243 LYS A C 1
ATOM 1977 O O . LYS A 1 243 ? -42.859 2.283 -37.908 1.00 53.38 243 LYS A O 1
ATOM 1982 N N . THR A 1 244 ? -41.805 4.117 -38.662 1.00 45.00 244 THR A N 1
ATOM 1983 C CA . THR A 1 244 ? -42.978 4.858 -39.170 1.00 45.00 244 THR A CA 1
ATOM 1984 C C . THR A 1 244 ? -42.854 5.056 -40.663 1.00 45.00 244 THR A C 1
ATOM 1986 O O . THR A 1 244 ? -43.865 4.838 -41.359 1.00 45.00 244 THR A O 1
#

Mean predicted aligned error: 8.61 Å

Sequence (244 aa):
MSMPGSAWVILDVISNFLLVIVGIIGLLGLWIAKKDYKYRVERESIEKAVELSKFYADEILPGLEQLSLHIEGSKYLTEVSRLDHTQFYNFDREELCELLIAVDKNINTKNRIDEIYRLLGEALKKEWEDSEGGSGVKTIAIFKIGSLLNNLEYFAMNFTTNIADSNAVYASLHQTYLATIRSLYFIIAHHNEDPKDKFYTNIIKLYQIWSETDSKLKEEIERKKNEHNESIRTIGHQGKCLKT

pLDDT: mean 88.26, std 12.82, range [45.0, 98.5]

Nearest PDB structures (foldseek):
  5m4y-assembly1_A  TM=2.109E-01  e=3.165E-01  Saccharomyces cerevisiae S288C
  6ixf-assembly1_A  TM=2.576E-01  e=5.892E+00  Homo sapiens